Protein AF-A0A839GQK3-F1 (afdb_monomer_lite)

Sequence (223 aa):
MARLGFILLLVLHALIHLLGFVKEFHLTTKHLLTGKTSVPLSPAQAKASGIAWLVACLLFAIAALLYLLRKESWWLWSAGAILLSQCLIFLYWQDAKYGTLANGLLLVVTVVAYGQWQFSQMVQAEKGPFMTAPAEPADPLSPNQVAHLPAPVQRWLHRSNVVGKQPLQTAYLQQQGQLRTSPDGAWMPVQAEQFFTVDTPGFLWVAQVQAAPMVHLAGRDKY

Organism: NCBI:txid1549639

Radius of gyration: 28.51 Å; chains: 1; bounding box: 64×35×82 Å

Structure (mmCIF, N/CA/C/O backbone):
data_AF-A0A839GQK3-F1
#
_entry.id   AF-A0A839GQK3-F1
#
loop_
_atom_site.group_PDB
_atom_site.id
_atom_site.type_symbol
_atom_site.label_atom_id
_atom_site.label_alt_id
_atom_site.label_comp_id
_atom_site.label_asym_id
_atom_site.label_entity_id
_atom_site.label_seq_id
_atom_site.pdbx_PDB_ins_code
_atom_site.Cartn_x
_atom_site.Cartn_y
_atom_site.Cartn_z
_atom_site.occupancy
_atom_site.B_iso_or_equiv
_atom_site.auth_seq_id
_atom_site.auth_comp_id
_atom_site.auth_asym_id
_atom_site.auth_atom_id
_atom_site.pdbx_PDB_model_num
ATOM 1 N N . MET A 1 1 ? 3.927 -18.408 -1.711 1.00 63.00 1 MET A N 1
ATOM 2 C CA . MET A 1 1 ? 4.146 -18.423 -3.177 1.00 63.00 1 MET A CA 1
ATOM 3 C C . MET A 1 1 ? 3.859 -17.072 -3.832 1.00 63.00 1 MET A C 1
ATOM 5 O O . MET A 1 1 ? 4.788 -16.502 -4.383 1.00 63.00 1 MET A O 1
ATOM 9 N N . ALA A 1 2 ? 2.656 -16.494 -3.709 1.00 80.81 2 ALA A N 1
ATOM 10 C CA . ALA A 1 2 ? 2.311 -15.217 -4.362 1.00 80.81 2 ALA A CA 1
ATOM 11 C C . ALA A 1 2 ? 3.241 -14.034 -4.007 1.00 80.81 2 ALA A C 1
ATOM 13 O O . ALA A 1 2 ? 3.666 -13.300 -4.892 1.00 80.81 2 ALA A O 1
ATOM 14 N N . ARG A 1 3 ? 3.642 -13.899 -2.731 1.00 86.44 3 ARG A N 1
ATOM 15 C CA . ARG A 1 3 ? 4.598 -12.865 -2.283 1.00 86.44 3 ARG A CA 1
ATOM 16 C C . ARG A 1 3 ? 5.957 -12.957 -2.990 1.00 86.44 3 ARG A C 1
ATOM 18 O O . ARG A 1 3 ? 6.501 -11.941 -3.404 1.00 86.44 3 ARG A O 1
ATOM 25 N N . LEU A 1 4 ? 6.483 -14.175 -3.132 1.00 89.50 4 LEU A N 1
ATOM 26 C CA . LEU A 1 4 ? 7.748 -14.439 -3.827 1.00 89.50 4 LEU A CA 1
ATOM 27 C C . LEU A 1 4 ? 7.620 -14.134 -5.323 1.00 89.50 4 LEU A C 1
ATOM 29 O O . LEU A 1 4 ? 8.492 -13.475 -5.875 1.00 89.50 4 LEU A O 1
ATOM 33 N N . GLY A 1 5 ? 6.513 -14.547 -5.949 1.00 92.69 5 GLY A N 1
ATOM 34 C CA . GLY A 1 5 ? 6.237 -14.249 -7.356 1.00 92.69 5 GLY A CA 1
ATOM 35 C C . GLY A 1 5 ? 6.153 -12.748 -7.642 1.00 92.69 5 GLY A C 1
ATOM 36 O O . GLY A 1 5 ? 6.747 -12.279 -8.607 1.00 92.69 5 GLY A O 1
ATOM 37 N N . PHE A 1 6 ? 5.487 -11.980 -6.773 1.00 93.62 6 PHE A N 1
ATOM 38 C CA . PHE A 1 6 ? 5.409 -10.524 -6.910 1.00 93.62 6 PHE A CA 1
ATOM 39 C C . PHE A 1 6 ? 6.777 -9.847 -6.770 1.00 93.62 6 PHE A C 1
ATOM 41 O O . PHE A 1 6 ? 7.137 -9.030 -7.612 1.00 93.62 6 PHE A O 1
ATOM 48 N N . ILE A 1 7 ? 7.570 -10.218 -5.756 1.00 94.94 7 ILE A N 1
ATOM 49 C CA . ILE A 1 7 ? 8.930 -9.679 -5.583 1.00 94.94 7 ILE A CA 1
ATOM 50 C C . ILE A 1 7 ? 9.801 -10.014 -6.793 1.00 94.94 7 ILE A C 1
ATOM 52 O O . ILE A 1 7 ? 10.517 -9.146 -7.284 1.00 94.94 7 ILE A O 1
ATOM 56 N N . LEU A 1 8 ? 9.722 -11.252 -7.289 1.00 96.00 8 LEU A N 1
ATOM 57 C CA . LEU A 1 8 ? 10.471 -11.679 -8.465 1.00 96.00 8 LEU A CA 1
ATOM 58 C C . LEU A 1 8 ? 10.091 -10.845 -9.693 1.00 96.00 8 LEU A C 1
ATOM 60 O O . LEU A 1 8 ? 10.982 -10.353 -10.377 1.00 96.00 8 LEU A O 1
ATOM 64 N N . LEU A 1 9 ? 8.794 -10.633 -9.940 1.00 96.25 9 LEU A N 1
ATOM 65 C CA . LEU A 1 9 ? 8.318 -9.762 -11.017 1.00 96.25 9 LEU A CA 1
ATOM 66 C C . LEU A 1 9 ? 8.894 -8.347 -10.881 1.00 96.25 9 LEU A C 1
ATOM 68 O O . LEU A 1 9 ? 9.405 -7.803 -11.854 1.00 96.25 9 LEU A O 1
ATOM 72 N N . LEU A 1 10 ? 8.846 -7.772 -9.678 1.00 95.69 10 LEU A N 1
ATOM 73 C CA . LEU A 1 10 ? 9.301 -6.410 -9.404 1.00 95.69 10 LEU A CA 1
ATOM 74 C C . LEU A 1 10 ? 10.815 -6.263 -9.636 1.00 95.69 10 LEU A C 1
ATOM 76 O O . LEU A 1 10 ? 11.246 -5.343 -10.327 1.00 95.69 10 LEU A O 1
ATOM 80 N N . VAL A 1 11 ? 11.617 -7.205 -9.128 1.00 97.25 11 VAL A N 1
ATOM 81 C CA . VAL A 1 11 ? 13.081 -7.206 -9.280 1.00 97.25 11 VAL A CA 1
ATOM 82 C C . VAL A 1 11 ? 13.498 -7.480 -10.723 1.00 97.25 11 VAL A C 1
ATOM 84 O O . VAL A 1 11 ? 14.328 -6.751 -11.258 1.00 97.25 11 VAL A O 1
ATOM 87 N N . LEU A 1 12 ? 12.925 -8.491 -11.383 1.00 97.62 12 LEU A N 1
ATOM 88 C CA . LEU A 1 12 ? 13.247 -8.780 -12.784 1.00 97.62 12 LEU A CA 1
ATOM 89 C C . LEU A 1 12 ? 12.865 -7.610 -13.688 1.00 97.62 12 LEU A C 1
ATOM 91 O O . LEU A 1 12 ? 13.645 -7.233 -14.561 1.00 97.62 12 LEU A O 1
ATOM 95 N N . HIS A 1 13 ? 11.699 -7.003 -13.454 1.00 97.06 13 HIS A N 1
ATOM 96 C CA . HIS A 1 13 ? 11.289 -5.827 -14.204 1.00 97.06 13 HIS A CA 1
ATOM 97 C C . HIS A 1 13 ? 12.254 -4.659 -13.968 1.00 97.06 13 HIS A C 1
ATOM 99 O O . HIS A 1 13 ? 12.714 -4.078 -14.946 1.00 97.06 13 HIS A O 1
ATOM 105 N N . ALA A 1 14 ? 12.651 -4.385 -12.715 1.00 97.75 14 ALA A N 1
ATOM 106 C CA . ALA A 1 14 ? 13.666 -3.379 -12.383 1.00 97.75 14 ALA A CA 1
ATOM 107 C C . ALA A 1 14 ? 14.978 -3.599 -13.153 1.00 97.75 14 ALA A C 1
ATOM 109 O O . ALA A 1 14 ? 15.489 -2.676 -13.778 1.00 97.75 14 ALA A O 1
ATOM 110 N N . LEU A 1 15 ? 15.495 -4.832 -13.160 1.00 97.69 15 LEU A N 1
ATOM 111 C CA . LEU A 1 15 ? 16.758 -5.167 -13.822 1.00 97.69 15 LEU A CA 1
ATOM 112 C C . LEU A 1 15 ? 16.705 -4.969 -15.342 1.00 97.69 15 LEU A C 1
ATOM 114 O O . LEU A 1 15 ? 17.700 -4.553 -15.930 1.00 97.69 15 LEU A O 1
ATOM 118 N N . ILE A 1 16 ? 15.560 -5.213 -15.987 1.00 96.31 16 ILE A N 1
ATOM 119 C CA . ILE A 1 16 ? 15.403 -4.993 -17.434 1.00 96.31 16 ILE A CA 1
ATOM 120 C C . ILE A 1 16 ? 15.553 -3.507 -17.795 1.00 96.31 16 ILE A C 1
ATOM 122 O O . ILE A 1 16 ? 16.106 -3.198 -18.851 1.00 96.31 16 ILE A O 1
ATOM 126 N N . HIS A 1 17 ? 15.157 -2.579 -16.913 1.00 97.31 17 HIS A N 1
ATOM 127 C CA . HIS A 1 17 ? 15.354 -1.137 -17.138 1.00 97.31 17 HIS A CA 1
ATOM 128 C C . HIS A 1 17 ? 16.840 -0.757 -17.275 1.00 97.31 17 HIS A C 1
ATOM 130 O O . HIS A 1 17 ? 17.163 0.191 -17.990 1.00 97.31 17 HIS A O 1
ATOM 136 N N . LEU A 1 18 ? 17.775 -1.524 -16.692 1.00 96.94 18 LEU A N 1
ATOM 137 C CA . LEU A 1 18 ? 19.217 -1.280 -16.859 1.00 96.94 18 LEU A CA 1
ATOM 138 C C . LEU A 1 18 ? 19.680 -1.407 -18.317 1.00 96.94 18 LEU A C 1
ATOM 140 O O . LEU A 1 18 ? 20.643 -0.745 -18.703 1.00 96.94 18 LEU A O 1
ATOM 144 N N . LEU A 1 19 ? 18.994 -2.208 -19.142 1.00 95.62 19 LEU A N 1
ATOM 145 C CA . LEU A 1 19 ? 19.330 -2.358 -20.561 1.00 95.62 19 LEU A CA 1
ATOM 146 C C . LEU A 1 19 ? 19.170 -1.034 -21.322 1.00 95.62 19 LEU A C 1
ATOM 148 O O . LEU A 1 19 ? 20.012 -0.706 -22.158 1.00 95.62 19 LEU A O 1
ATOM 152 N N . GLY A 1 20 ? 18.140 -0.245 -20.992 1.00 94.44 20 GLY A N 1
ATOM 153 C CA . GLY A 1 20 ? 17.924 1.082 -21.571 1.00 94.44 20 GLY A CA 1
ATOM 154 C C . GLY A 1 20 ? 19.038 2.064 -21.198 1.00 94.44 20 GLY A C 1
ATOM 155 O O . GLY A 1 20 ? 19.576 2.750 -22.065 1.00 94.44 20 GLY A O 1
ATOM 156 N N . PHE A 1 21 ? 19.469 2.069 -19.931 1.00 96.69 21 PHE A N 1
ATOM 157 C CA . PHE A 1 21 ? 20.601 2.889 -19.479 1.00 96.69 21 PHE A CA 1
ATOM 158 C C . PHE A 1 21 ? 21.912 2.501 -20.179 1.00 96.69 21 PHE A C 1
ATOM 160 O O . PHE A 1 21 ? 22.591 3.358 -20.745 1.00 96.69 21 PHE A O 1
ATOM 167 N N . VAL A 1 22 ? 22.241 1.204 -20.194 1.00 95.81 22 VAL A N 1
ATOM 168 C CA . VAL A 1 22 ? 23.443 0.666 -20.852 1.00 95.81 22 VAL A CA 1
ATOM 169 C C . VAL A 1 22 ? 23.484 1.042 -22.332 1.00 95.81 22 VAL A C 1
ATOM 171 O O . VAL A 1 22 ? 24.554 1.388 -22.840 1.00 95.81 22 VAL A O 1
ATOM 174 N N . LYS A 1 23 ? 22.330 1.019 -23.013 1.00 92.75 23 LYS A N 1
ATOM 175 C CA . LYS A 1 23 ? 22.224 1.409 -24.420 1.00 92.75 23 LYS A CA 1
ATOM 176 C C . LYS A 1 23 ? 22.503 2.896 -24.630 1.00 92.75 23 LYS A C 1
ATOM 178 O O . LYS A 1 23 ? 23.343 3.218 -25.464 1.00 92.75 23 LYS A O 1
ATOM 183 N N . GLU A 1 24 ? 21.828 3.801 -23.914 1.00 94.25 24 GLU A N 1
ATOM 184 C CA . GLU A 1 24 ? 21.954 5.251 -24.184 1.00 94.25 24 GLU A CA 1
ATOM 185 C C . GLU A 1 24 ? 23.314 5.827 -23.771 1.00 94.25 24 GLU A C 1
ATOM 187 O O . GLU A 1 24 ? 23.728 6.878 -24.259 1.00 94.25 24 GLU A O 1
ATOM 192 N N . PHE A 1 25 ? 24.027 5.131 -22.884 1.00 94.75 25 PHE A N 1
ATOM 193 C CA . PHE A 1 25 ? 25.393 5.472 -22.488 1.00 94.75 25 PHE A CA 1
ATOM 194 C C . PHE A 1 25 ? 26.464 4.698 -23.265 1.00 94.75 25 PHE A C 1
ATOM 196 O O . PHE A 1 25 ? 27.649 4.897 -23.008 1.00 94.75 25 PHE A O 1
ATOM 203 N N . HIS A 1 26 ? 26.072 3.845 -24.220 1.00 92.06 26 HIS A N 1
ATOM 204 C CA . HIS A 1 26 ? 26.982 3.040 -25.040 1.00 92.06 26 HIS A CA 1
ATOM 205 C C . HIS A 1 26 ? 27.989 2.218 -24.213 1.00 92.06 26 HIS A C 1
ATOM 207 O O . HIS A 1 26 ? 29.153 2.078 -24.582 1.00 92.06 26 HIS A O 1
ATOM 213 N N . LEU A 1 27 ? 27.544 1.649 -23.086 1.00 91.94 27 LEU A N 1
ATOM 214 C CA . LEU A 1 27 ? 28.411 0.913 -22.151 1.00 91.94 27 LEU A CA 1
ATOM 215 C C . LEU A 1 27 ? 28.764 -0.507 -22.630 1.00 91.94 27 LEU A C 1
ATOM 217 O O . LEU A 1 27 ? 29.451 -1.255 -21.937 1.00 91.94 27 LEU A O 1
ATOM 221 N N . THR A 1 28 ? 28.283 -0.908 -23.806 1.00 89.38 28 THR A N 1
ATOM 222 C CA . THR A 1 28 ? 28.591 -2.194 -24.431 1.00 89.38 28 THR A CA 1
ATOM 223 C C . THR A 1 28 ? 28.684 -2.050 -25.946 1.00 89.38 28 THR A C 1
ATOM 225 O O . THR A 1 28 ? 27.996 -1.230 -26.549 1.00 89.38 28 THR A O 1
ATOM 228 N N . THR A 1 29 ? 29.521 -2.880 -26.567 1.00 78.19 29 THR A N 1
ATOM 229 C CA . THR A 1 29 ? 29.651 -2.994 -28.027 1.00 78.19 29 THR A CA 1
ATOM 230 C C . THR A 1 29 ? 28.619 -3.942 -28.640 1.00 78.19 29 THR A C 1
ATOM 232 O O . THR A 1 29 ? 28.478 -3.995 -29.859 1.00 78.19 29 THR A O 1
ATOM 235 N N . LYS A 1 30 ? 27.884 -4.701 -27.815 1.00 83.06 30 LYS A N 1
ATOM 236 C CA . LYS A 1 30 ? 26.831 -5.608 -28.282 1.00 83.06 30 LYS A CA 1
ATOM 237 C C . LYS A 1 30 ? 25.545 -4.832 -28.565 1.00 83.06 30 LYS A C 1
ATOM 239 O O . LYS A 1 30 ? 25.055 -4.096 -27.712 1.00 83.06 30 LYS A O 1
ATOM 244 N N . HIS A 1 31 ? 24.941 -5.072 -29.725 1.00 79.62 31 HIS A N 1
ATOM 245 C CA . HIS A 1 31 ? 23.617 -4.546 -30.063 1.00 79.62 31 HIS A CA 1
ATOM 246 C C . HIS A 1 31 ? 22.519 -5.320 -29.314 1.00 79.62 31 HIS A C 1
ATOM 248 O O . HIS A 1 31 ? 21.916 -6.240 -29.857 1.00 79.62 31 HIS A O 1
ATOM 254 N N . LEU A 1 32 ? 22.299 -4.980 -28.039 1.00 81.62 32 LEU A N 1
ATOM 255 C CA . LEU A 1 32 ? 21.269 -5.605 -27.194 1.00 81.62 32 LEU A CA 1
ATOM 256 C C . LEU A 1 32 ? 19.848 -5.130 -27.531 1.00 81.62 32 LEU A C 1
ATOM 258 O O . LEU A 1 32 ? 18.905 -5.903 -27.410 1.00 81.62 32 LEU A O 1
ATOM 262 N N . LEU A 1 33 ? 19.704 -3.866 -27.934 1.00 89.00 33 LEU A N 1
ATOM 263 C CA . LEU A 1 33 ? 18.437 -3.211 -28.265 1.00 89.00 33 LEU A CA 1
ATOM 264 C C . LEU A 1 33 ? 18.568 -2.518 -29.623 1.00 89.00 33 LEU A C 1
ATOM 266 O O . LEU A 1 33 ? 19.665 -2.084 -29.990 1.00 89.00 33 LEU A O 1
ATOM 270 N N . THR A 1 34 ? 17.462 -2.384 -30.359 1.00 88.06 34 THR A N 1
ATOM 271 C CA . THR A 1 34 ? 17.481 -1.684 -31.653 1.00 88.06 34 THR A CA 1
ATOM 272 C C . THR A 1 34 ? 17.719 -0.185 -31.481 1.00 88.06 34 THR A C 1
ATOM 274 O O . THR A 1 34 ? 18.267 0.457 -32.374 1.00 88.06 34 THR A O 1
ATOM 277 N N . GLY A 1 35 ? 17.318 0.379 -30.337 1.00 84.50 35 GLY A N 1
ATOM 278 C CA . GLY A 1 35 ? 17.459 1.794 -30.022 1.00 84.50 35 GLY A CA 1
ATOM 279 C C . GLY A 1 35 ? 16.496 2.696 -30.784 1.00 84.50 35 GLY A C 1
ATOM 280 O O . GLY A 1 35 ? 16.645 3.915 -30.713 1.00 84.50 35 GLY A O 1
ATOM 281 N N . LYS A 1 36 ? 15.542 2.117 -31.527 1.00 91.50 36 LYS A N 1
ATOM 282 C CA . LYS A 1 36 ? 14.553 2.865 -32.301 1.00 91.50 36 LYS A CA 1
ATOM 283 C C . LYS A 1 36 ? 13.518 3.469 -31.365 1.00 91.50 36 LYS A C 1
ATOM 285 O O . LYS A 1 36 ? 12.789 2.750 -30.681 1.00 91.50 36 LYS A O 1
ATOM 290 N N . THR A 1 37 ? 13.428 4.789 -31.396 1.00 95.50 37 THR A N 1
ATOM 291 C CA . THR A 1 37 ? 12.440 5.546 -30.640 1.00 95.50 37 THR A CA 1
ATOM 292 C C . THR A 1 37 ? 11.250 5.935 -31.508 1.00 95.50 37 THR A C 1
ATOM 294 O O . THR A 1 37 ? 11.368 6.106 -32.721 1.00 95.50 37 THR A O 1
ATOM 297 N N . SER A 1 38 ? 10.089 6.093 -30.878 1.00 95.50 38 SER A N 1
ATOM 298 C CA . SER A 1 38 ? 8.846 6.535 -31.522 1.00 95.50 38 SER A CA 1
ATOM 299 C C . SER A 1 38 ? 8.934 7.977 -32.035 1.00 95.50 38 SER A C 1
ATOM 301 O O . SER A 1 38 ? 8.252 8.336 -32.990 1.00 95.50 38 SER A O 1
ATOM 303 N N . VAL A 1 39 ? 9.793 8.796 -31.419 1.00 94.44 39 VAL A N 1
ATOM 304 C CA . VAL A 1 39 ? 10.157 10.143 -31.879 1.00 94.44 39 VAL A CA 1
ATOM 305 C C . VAL A 1 39 ? 11.680 10.277 -31.930 1.00 94.44 39 VAL A C 1
ATOM 307 O O . VAL A 1 39 ? 12.356 9.715 -31.062 1.00 94.44 39 VAL A O 1
ATOM 310 N N . PRO A 1 40 ? 12.253 10.991 -32.914 1.00 94.81 40 PRO A N 1
ATOM 311 C CA . PRO A 1 40 ? 13.696 11.187 -32.991 1.00 94.81 40 PRO A CA 1
ATOM 312 C C . PRO A 1 40 ? 14.196 11.984 -31.781 1.00 94.81 40 PRO A C 1
ATOM 314 O O . PRO A 1 40 ? 13.616 13.008 -31.423 1.00 94.81 40 PRO A O 1
ATOM 317 N N . LEU A 1 41 ? 15.277 11.512 -31.159 1.00 95.50 41 LEU A N 1
ATOM 318 C CA . LEU A 1 41 ? 15.899 12.156 -30.002 1.00 95.50 41 LEU A CA 1
ATOM 319 C C . LEU A 1 41 ? 17.232 12.793 -30.390 1.00 95.50 41 LEU A C 1
ATOM 321 O O . LEU A 1 41 ? 18.037 12.195 -31.103 1.00 95.50 41 LEU A O 1
ATOM 325 N N . SE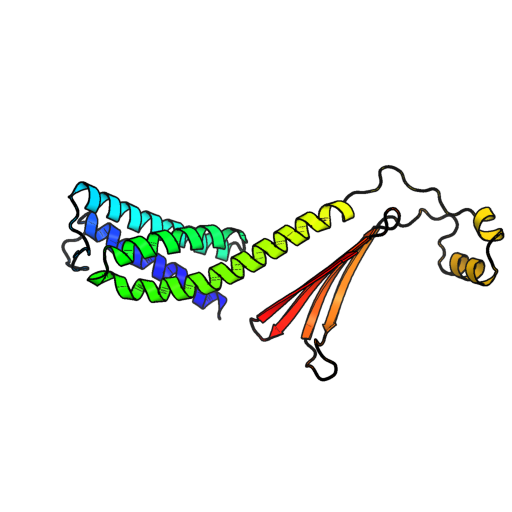R A 1 42 ? 17.501 13.986 -29.863 1.00 96.62 42 SER A N 1
ATOM 326 C CA . SER A 1 42 ? 18.845 14.560 -29.874 1.00 96.62 42 SER A CA 1
ATOM 327 C C . SER A 1 42 ? 19.790 13.754 -28.967 1.00 96.62 42 SER A C 1
ATOM 329 O O . SER A 1 42 ? 19.329 13.065 -28.051 1.00 96.62 42 SER A O 1
ATOM 331 N N . PRO A 1 43 ? 21.122 13.871 -29.127 1.00 94.69 43 PRO A N 1
ATOM 332 C CA . PRO A 1 43 ? 22.075 13.170 -28.262 1.00 94.69 43 PRO A CA 1
ATOM 333 C C . PRO A 1 43 ? 21.891 13.469 -26.764 1.00 94.69 43 PRO A C 1
ATOM 335 O O . PRO A 1 43 ? 22.066 12.590 -25.921 1.00 94.69 43 PRO A O 1
ATOM 338 N N . ALA A 1 44 ? 21.505 14.701 -26.418 1.00 96.81 44 ALA A N 1
ATOM 339 C CA . ALA A 1 44 ? 21.217 15.079 -25.037 1.00 96.81 44 ALA A CA 1
ATOM 340 C C . ALA A 1 44 ? 19.937 14.404 -24.514 1.00 96.81 44 ALA A C 1
ATOM 342 O O . ALA A 1 44 ? 19.924 13.895 -23.394 1.00 96.81 44 ALA A O 1
ATOM 343 N N . GLN A 1 45 ? 18.882 14.347 -25.334 1.00 97.00 45 GLN A N 1
ATOM 344 C CA . GLN A 1 45 ? 17.625 13.675 -24.986 1.00 97.00 45 GLN A CA 1
ATOM 345 C C . GLN A 1 45 ? 17.804 12.159 -24.848 1.00 97.00 45 GLN A C 1
ATOM 347 O O . GLN A 1 45 ? 1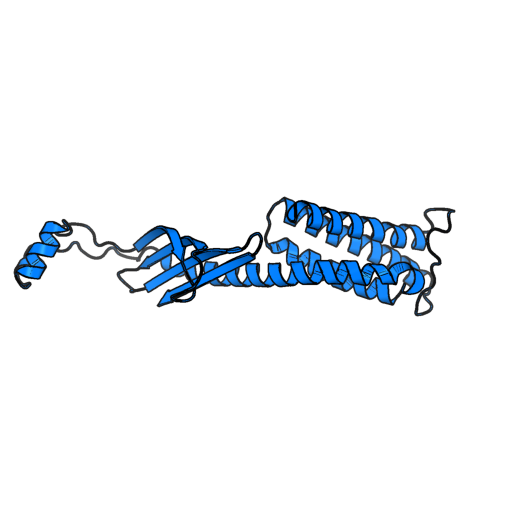7.248 11.563 -23.928 1.00 97.00 45 GLN A O 1
ATOM 352 N N . ALA A 1 46 ? 18.621 11.546 -25.707 1.00 95.94 46 ALA A N 1
ATOM 353 C CA . ALA A 1 46 ? 18.995 10.140 -25.609 1.00 95.94 46 ALA A CA 1
ATOM 354 C C . ALA A 1 46 ? 19.641 9.837 -24.244 1.00 95.94 46 ALA A C 1
ATOM 356 O O . ALA A 1 46 ? 19.115 9.028 -23.478 1.00 95.94 46 ALA A O 1
ATOM 357 N N . LYS A 1 47 ? 20.684 10.585 -23.851 1.00 96.38 47 LYS A N 1
ATOM 358 C CA . LYS A 1 47 ? 21.314 10.443 -22.522 1.00 96.38 47 LYS A CA 1
ATOM 359 C C . LYS A 1 47 ? 20.339 10.683 -21.368 1.00 96.38 47 LYS A C 1
ATOM 361 O O . LYS A 1 47 ? 20.345 9.921 -20.402 1.00 96.38 47 LYS A O 1
ATOM 366 N N . ALA A 1 48 ? 19.484 11.701 -21.470 1.00 97.75 48 ALA A N 1
ATOM 367 C CA . ALA A 1 48 ? 18.460 11.974 -20.464 1.00 97.75 48 ALA A CA 1
ATOM 368 C C . ALA A 1 48 ? 17.483 10.796 -20.310 1.00 97.75 48 ALA A C 1
ATOM 370 O O . ALA A 1 48 ? 17.161 10.406 -19.190 1.00 97.75 48 ALA A O 1
ATOM 371 N N . SER A 1 49 ? 17.070 10.171 -21.416 1.00 97.50 49 SER A N 1
ATOM 372 C CA . SER A 1 49 ? 16.231 8.972 -21.371 1.00 97.50 49 SER A CA 1
ATOM 373 C C . SER A 1 49 ? 16.961 7.767 -20.763 1.00 97.50 49 SER A C 1
ATOM 375 O O . SER A 1 49 ? 16.356 7.013 -20.009 1.00 97.50 49 SER A O 1
ATOM 377 N N . GLY A 1 50 ? 18.275 7.637 -20.980 1.00 97.56 50 GLY A N 1
ATOM 378 C CA . GLY A 1 50 ? 19.117 6.658 -20.287 1.00 97.56 50 GLY A CA 1
ATOM 379 C C . GLY A 1 50 ? 19.086 6.838 -18.770 1.00 97.56 50 GLY A C 1
ATOM 380 O O . GLY A 1 50 ? 18.875 5.879 -18.031 1.00 97.56 50 GLY A O 1
ATOM 381 N N . ILE A 1 51 ? 19.234 8.078 -18.296 1.00 98.44 51 ILE A N 1
ATOM 382 C CA . ILE A 1 51 ? 19.107 8.403 -16.867 1.00 98.44 51 ILE A CA 1
ATOM 383 C C . ILE A 1 51 ? 17.699 8.062 -16.366 1.00 98.44 51 ILE A C 1
ATOM 385 O O . ILE A 1 51 ? 17.563 7.475 -15.298 1.00 98.44 51 ILE A O 1
ATOM 389 N N . ALA A 1 52 ? 16.654 8.368 -17.138 1.00 98.56 52 ALA A N 1
ATOM 390 C CA . ALA A 1 52 ? 15.281 8.029 -16.775 1.00 98.56 52 ALA A CA 1
ATOM 391 C C . ALA A 1 52 ? 15.062 6.508 -16.640 1.00 98.56 52 ALA A C 1
ATOM 393 O O . ALA A 1 52 ? 14.410 6.081 -15.687 1.00 98.56 52 ALA A O 1
ATOM 394 N N . TRP A 1 53 ? 15.657 5.684 -17.512 1.00 98.50 53 TRP A N 1
ATOM 395 C CA . TRP A 1 53 ? 15.674 4.222 -17.365 1.00 98.50 53 TRP A CA 1
ATOM 396 C C . TRP A 1 53 ? 16.334 3.785 -16.047 1.00 98.50 53 TRP A C 1
ATOM 398 O O . TRP A 1 53 ? 15.785 2.959 -15.316 1.00 98.50 53 TRP A O 1
ATOM 408 N N . LEU A 1 54 ? 17.479 4.378 -15.692 1.00 98.62 54 LEU A N 1
ATOM 409 C CA . LEU A 1 54 ? 18.146 4.100 -14.416 1.00 98.62 54 LEU A CA 1
ATOM 410 C C . LEU A 1 54 ? 17.284 4.521 -13.214 1.00 98.62 54 LEU A C 1
ATOM 412 O O . LEU A 1 54 ? 17.178 3.776 -12.242 1.00 98.62 54 LEU A O 1
ATOM 416 N N . VAL A 1 55 ? 16.623 5.678 -13.285 1.00 98.75 55 VAL A N 1
ATOM 417 C CA . VAL A 1 55 ? 15.694 6.135 -12.241 1.00 98.75 55 VAL A CA 1
ATOM 418 C C . VAL A 1 55 ? 14.523 5.162 -12.096 1.00 98.75 55 VAL A C 1
ATOM 420 O O . VAL A 1 55 ? 14.204 4.785 -10.972 1.00 98.75 55 VAL A O 1
ATOM 423 N N . ALA A 1 56 ? 13.924 4.684 -13.192 1.00 98.75 56 ALA A N 1
ATOM 424 C CA . ALA A 1 56 ? 12.863 3.676 -13.136 1.00 98.75 56 ALA A CA 1
ATOM 425 C C . ALA A 1 56 ? 13.337 2.380 -12.450 1.00 98.75 56 ALA A C 1
ATOM 427 O O . ALA A 1 56 ? 12.646 1.866 -11.567 1.00 98.75 56 ALA A O 1
ATOM 428 N N . CYS A 1 57 ? 14.546 1.900 -12.777 1.00 98.75 57 CYS A N 1
ATOM 429 C CA . CYS A 1 57 ? 15.175 0.767 -12.091 1.00 98.75 57 CYS A CA 1
ATOM 430 C C . CYS A 1 57 ? 15.285 1.005 -10.576 1.00 98.75 57 CYS A C 1
ATOM 432 O O . CYS A 1 57 ? 14.909 0.140 -9.784 1.00 98.75 57 CYS A O 1
ATOM 434 N N . LEU A 1 58 ? 15.783 2.174 -10.161 1.00 98.62 58 LEU A N 1
ATOM 435 C CA . LEU A 1 58 ? 15.951 2.516 -8.746 1.00 98.62 58 LEU A CA 1
ATOM 436 C C . LEU A 1 58 ? 14.609 2.633 -8.014 1.00 98.62 58 LEU A C 1
ATOM 438 O O . LEU A 1 58 ? 14.489 2.132 -6.899 1.00 98.62 58 LEU A O 1
ATOM 442 N N . LEU A 1 59 ? 13.587 3.233 -8.631 1.00 98.69 59 LEU A N 1
ATOM 443 C CA . LEU A 1 59 ? 12.250 3.336 -8.039 1.00 98.69 59 LEU A CA 1
ATOM 444 C C . LEU A 1 59 ? 11.630 1.949 -7.811 1.00 98.69 59 LEU A C 1
ATOM 446 O O . LEU A 1 59 ? 11.116 1.684 -6.723 1.00 98.69 59 LEU A O 1
ATOM 450 N N . PHE A 1 60 ? 11.736 1.037 -8.785 1.00 98.69 60 PHE A N 1
ATOM 451 C CA . PHE A 1 60 ? 11.310 -0.350 -8.589 1.00 98.69 60 PHE A CA 1
ATOM 452 C C . PHE A 1 60 ? 12.147 -1.059 -7.513 1.00 98.69 60 PHE A C 1
ATOM 454 O O . PHE A 1 60 ? 11.587 -1.743 -6.661 1.00 98.69 60 PHE A O 1
ATOM 461 N N . ALA A 1 61 ? 13.467 -0.863 -7.468 1.00 98.31 61 ALA A N 1
ATOM 462 C CA . ALA A 1 61 ? 14.308 -1.449 -6.421 1.00 98.31 61 ALA A CA 1
ATOM 463 C C . ALA A 1 61 ? 13.926 -0.952 -5.011 1.00 98.31 61 ALA A C 1
ATOM 465 O O . ALA A 1 61 ? 13.835 -1.752 -4.077 1.00 98.31 61 ALA A O 1
ATOM 466 N N . ILE A 1 62 ? 13.630 0.344 -4.857 1.00 98.44 62 ILE A N 1
ATOM 467 C CA . ILE A 1 62 ? 13.126 0.925 -3.604 1.00 98.44 62 ILE A CA 1
ATOM 468 C C . ILE A 1 62 ? 11.765 0.319 -3.250 1.00 98.44 62 ILE A C 1
ATOM 470 O O . ILE A 1 62 ? 11.561 -0.092 -2.107 1.00 98.44 62 ILE A O 1
ATOM 474 N N . ALA A 1 63 ? 10.850 0.199 -4.216 1.00 98.44 63 ALA A N 1
ATOM 475 C CA . ALA A 1 63 ? 9.556 -0.443 -3.997 1.00 98.44 63 ALA A CA 1
ATOM 476 C C . ALA A 1 63 ? 9.714 -1.908 -3.538 1.00 98.44 63 ALA A C 1
ATOM 478 O O . ALA A 1 63 ? 9.067 -2.313 -2.570 1.00 98.44 63 ALA A O 1
ATOM 479 N N . ALA A 1 64 ? 10.619 -2.682 -4.153 1.00 97.75 64 ALA A N 1
ATOM 480 C CA . ALA A 1 64 ? 10.937 -4.050 -3.732 1.00 97.75 64 ALA A CA 1
ATOM 481 C C . ALA A 1 64 ? 11.463 -4.094 -2.290 1.00 97.75 64 ALA A C 1
ATOM 483 O O . ALA A 1 64 ? 11.000 -4.904 -1.485 1.00 97.75 64 ALA A O 1
ATOM 484 N N . LEU A 1 65 ? 12.409 -3.212 -1.951 1.00 97.38 65 LEU A N 1
ATOM 485 C CA . LEU A 1 65 ? 12.997 -3.138 -0.616 1.00 97.38 65 LEU A CA 1
ATOM 486 C C . LEU A 1 65 ? 11.939 -2.799 0.441 1.00 97.38 65 LEU A C 1
ATOM 488 O O . LEU A 1 65 ? 11.825 -3.500 1.445 1.00 97.38 65 LEU A O 1
ATOM 492 N N . LEU A 1 66 ? 11.125 -1.769 0.211 1.00 97.56 66 LEU A N 1
ATOM 493 C CA . LEU A 1 66 ? 10.060 -1.377 1.136 1.00 97.56 66 LEU A CA 1
ATOM 494 C C . LEU A 1 66 ? 9.012 -2.485 1.304 1.00 97.56 66 LEU A C 1
ATOM 496 O O . LEU A 1 66 ? 8.565 -2.743 2.423 1.00 97.56 66 LEU A O 1
ATOM 500 N N . TYR A 1 67 ? 8.681 -3.200 0.227 1.00 96.62 67 TYR A N 1
ATOM 501 C CA . TYR A 1 67 ? 7.789 -4.356 0.277 1.00 96.62 67 TYR A CA 1
ATOM 502 C C . TYR A 1 67 ? 8.374 -5.526 1.096 1.00 96.62 67 TYR A C 1
ATOM 504 O O . TYR A 1 67 ? 7.663 -6.186 1.867 1.00 96.62 67 TYR A O 1
ATOM 512 N N . LEU A 1 68 ? 9.682 -5.783 0.984 1.00 95.81 68 LEU A N 1
ATOM 513 C CA . LEU A 1 68 ? 10.390 -6.767 1.814 1.00 95.81 68 LEU A CA 1
ATOM 514 C C . LEU A 1 68 ? 10.374 -6.364 3.294 1.00 95.81 68 LEU A C 1
ATOM 516 O O . LEU A 1 68 ? 10.036 -7.188 4.148 1.00 95.81 68 LEU A O 1
ATOM 520 N N . LEU A 1 69 ? 10.623 -5.081 3.571 1.00 96.38 69 LEU A N 1
ATOM 521 C CA . LEU A 1 69 ? 10.578 -4.470 4.903 1.00 96.38 69 LEU A CA 1
ATOM 522 C C . LEU A 1 69 ? 9.153 -4.286 5.461 1.00 96.38 69 LEU A C 1
ATOM 524 O O . LEU A 1 69 ? 8.996 -3.755 6.559 1.00 96.38 69 LEU A O 1
ATOM 528 N N . ARG A 1 70 ? 8.116 -4.725 4.730 1.00 93.12 70 ARG A N 1
ATOM 529 C CA . ARG A 1 70 ? 6.692 -4.607 5.101 1.00 93.12 70 ARG A CA 1
ATOM 530 C C . ARG A 1 70 ? 6.244 -3.162 5.370 1.00 93.12 70 ARG A C 1
ATOM 532 O O . ARG A 1 70 ? 5.353 -2.931 6.181 1.00 93.12 70 ARG A O 1
ATOM 539 N N . LYS A 1 71 ? 6.858 -2.181 4.706 1.00 95.19 71 LYS A N 1
ATOM 540 C CA . LYS A 1 71 ? 6.461 -0.771 4.802 1.00 95.19 71 LYS A CA 1
ATOM 541 C C . LYS A 1 71 ? 5.332 -0.497 3.822 1.00 95.19 71 LYS A C 1
ATOM 543 O O . LYS A 1 71 ? 5.541 -0.633 2.624 1.00 95.19 71 LYS A O 1
ATOM 548 N N . GLU A 1 72 ? 4.168 -0.074 4.313 1.00 92.94 72 GLU A N 1
ATOM 549 C CA . GLU A 1 72 ? 2.979 0.158 3.475 1.00 92.94 72 GLU A CA 1
ATOM 550 C C . GLU A 1 72 ? 3.204 1.204 2.374 1.00 92.94 72 GLU A C 1
ATOM 552 O O . GLU A 1 72 ? 2.594 1.109 1.320 1.00 92.94 72 GLU A O 1
ATOM 557 N N . SER A 1 73 ? 4.144 2.137 2.552 1.00 94.75 73 SER A N 1
ATOM 558 C CA . SER A 1 73 ? 4.473 3.184 1.574 1.00 94.75 73 SER A CA 1
ATOM 559 C C . SER A 1 73 ? 5.105 2.688 0.264 1.00 94.75 73 SER A C 1
ATOM 561 O O . SER A 1 73 ? 5.321 3.491 -0.643 1.00 94.75 73 SER A O 1
ATOM 563 N N . TRP A 1 74 ? 5.399 1.389 0.121 1.00 97.62 74 TRP A N 1
ATOM 564 C CA . TRP A 1 74 ? 5.987 0.822 -1.100 1.00 97.62 74 TRP A CA 1
ATOM 565 C C . TRP A 1 74 ? 5.143 1.096 -2.360 1.00 97.62 74 TRP A C 1
ATOM 567 O O . TRP A 1 74 ? 5.707 1.258 -3.445 1.00 97.62 74 TRP A O 1
ATOM 577 N N . TRP A 1 75 ? 3.810 1.179 -2.223 1.00 98.00 75 TRP A N 1
ATOM 578 C CA . TRP A 1 75 ? 2.893 1.398 -3.349 1.00 98.00 75 TRP A CA 1
ATOM 579 C C . TRP A 1 75 ? 3.170 2.730 -4.055 1.00 98.00 75 TRP A C 1
ATOM 581 O O . TRP A 1 75 ? 3.059 2.803 -5.275 1.00 98.00 75 TRP A O 1
ATOM 591 N N . LEU A 1 76 ? 3.592 3.762 -3.313 1.00 98.06 76 LEU A N 1
ATOM 592 C CA . LEU A 1 76 ? 3.883 5.090 -3.855 1.00 98.06 76 LEU A CA 1
ATOM 593 C C . LEU A 1 76 ? 5.076 5.043 -4.818 1.00 98.06 76 LEU A C 1
ATOM 595 O O . LEU A 1 76 ? 5.021 5.579 -5.924 1.00 98.06 76 LEU A O 1
ATOM 599 N N . TRP A 1 77 ? 6.137 4.346 -4.411 1.00 98.44 77 TRP A N 1
ATOM 600 C CA . TRP A 1 77 ? 7.342 4.154 -5.219 1.00 98.44 77 TRP A CA 1
ATOM 601 C C . TRP A 1 77 ? 7.064 3.281 -6.442 1.00 98.44 77 TRP A C 1
ATOM 603 O O . TRP A 1 77 ? 7.525 3.595 -7.536 1.00 98.44 77 TRP A O 1
ATOM 613 N N . SER A 1 78 ? 6.249 2.235 -6.274 1.00 98.50 78 SER A N 1
ATOM 614 C CA . SER A 1 78 ? 5.774 1.399 -7.380 1.00 98.50 78 SER A CA 1
ATOM 615 C C . SER A 1 78 ? 4.960 2.211 -8.393 1.00 98.50 78 SER A C 1
ATOM 617 O O . SER A 1 78 ? 5.226 2.139 -9.588 1.00 98.50 78 SER A O 1
ATOM 619 N N . ALA A 1 79 ? 4.025 3.051 -7.936 1.00 98.62 79 ALA A N 1
ATOM 620 C CA . ALA A 1 79 ? 3.214 3.903 -8.805 1.00 98.62 79 ALA A CA 1
ATOM 621 C C . ALA A 1 79 ? 4.082 4.874 -9.623 1.00 98.62 79 ALA A C 1
ATOM 623 O O . ALA A 1 79 ? 3.933 4.953 -10.842 1.00 98.62 79 ALA A O 1
ATOM 624 N N . GLY A 1 80 ? 5.034 5.558 -8.975 1.00 98.56 80 GLY A N 1
ATOM 625 C CA . GLY A 1 80 ? 5.986 6.433 -9.664 1.00 98.56 80 GLY A CA 1
ATOM 626 C C . GLY A 1 80 ? 6.845 5.685 -10.690 1.00 98.56 80 GLY A C 1
ATOM 627 O O . GLY A 1 80 ? 7.019 6.159 -11.814 1.00 98.56 80 GLY A O 1
ATOM 628 N N . ALA A 1 81 ? 7.326 4.489 -10.336 1.00 98.69 81 ALA A N 1
ATOM 629 C CA . ALA A 1 81 ? 8.100 3.636 -11.233 1.00 98.69 81 ALA A CA 1
ATOM 630 C C . ALA A 1 81 ? 7.289 3.195 -12.460 1.00 98.69 81 ALA A C 1
ATOM 632 O O . ALA A 1 81 ? 7.788 3.289 -13.578 1.00 98.69 81 ALA A O 1
ATOM 633 N N . ILE A 1 82 ? 6.034 2.768 -12.272 1.00 98.81 82 ILE A N 1
ATOM 634 C CA . ILE A 1 82 ? 5.124 2.345 -13.349 1.00 98.81 82 ILE A CA 1
ATOM 635 C C . ILE A 1 82 ? 4.852 3.500 -14.313 1.00 98.81 82 ILE A C 1
ATOM 637 O O . ILE A 1 82 ? 4.929 3.305 -15.524 1.00 98.81 82 ILE A O 1
ATOM 641 N N . LEU A 1 83 ? 4.564 4.701 -13.800 1.00 98.69 83 LEU A N 1
ATOM 642 C CA . LEU A 1 83 ? 4.300 5.873 -14.639 1.00 98.69 83 LEU A CA 1
ATOM 643 C C . LEU A 1 83 ? 5.519 6.228 -15.499 1.00 98.69 83 LEU A C 1
ATOM 645 O O . LEU A 1 83 ? 5.398 6.353 -16.718 1.00 98.69 83 LEU A O 1
ATOM 649 N N . LEU A 1 84 ? 6.702 6.325 -14.884 1.00 98.75 84 LEU A N 1
ATOM 650 C CA . LEU A 1 84 ? 7.942 6.615 -15.604 1.00 98.75 84 LEU A CA 1
ATOM 651 C C . LEU A 1 84 ? 8.282 5.509 -16.616 1.00 98.75 84 LEU A C 1
ATOM 653 O O . LEU A 1 84 ? 8.572 5.799 -17.777 1.00 98.75 84 LEU A O 1
ATOM 657 N N . SER A 1 85 ? 8.191 4.248 -16.188 1.00 98.69 85 SER A N 1
ATOM 658 C CA . SER A 1 85 ? 8.372 3.053 -17.019 1.00 98.69 85 SER A CA 1
ATOM 659 C C . SER A 1 85 ? 7.466 3.094 -18.247 1.00 98.69 85 SER A C 1
ATOM 661 O O . SER A 1 85 ? 7.930 2.890 -19.365 1.00 98.69 85 SER A O 1
ATOM 663 N N . GLN A 1 86 ? 6.182 3.413 -18.073 1.00 98.75 86 GLN A N 1
ATOM 664 C CA . GLN A 1 86 ? 5.227 3.416 -19.174 1.00 98.75 86 GLN A CA 1
ATOM 665 C C . GLN A 1 86 ? 5.507 4.532 -20.190 1.00 98.75 86 GLN A C 1
ATOM 667 O O . GLN A 1 86 ? 5.419 4.284 -21.394 1.00 98.75 86 GLN A O 1
ATOM 672 N N . CYS A 1 87 ? 5.918 5.722 -19.738 1.00 98.44 87 CYS A N 1
ATOM 673 C CA . CYS A 1 87 ? 6.381 6.793 -20.626 1.00 98.44 87 CYS A CA 1
ATOM 674 C C . CYS A 1 87 ? 7.596 6.357 -21.460 1.00 98.44 87 CYS A C 1
ATOM 676 O O . CYS A 1 87 ? 7.633 6.578 -22.672 1.00 98.44 87 CYS A O 1
ATOM 678 N N . LEU A 1 88 ? 8.573 5.698 -20.830 1.00 98.38 88 LEU A N 1
ATOM 679 C CA . LEU A 1 88 ? 9.762 5.184 -21.512 1.00 98.38 88 LEU A CA 1
ATOM 680 C C . LEU A 1 88 ? 9.420 4.057 -22.494 1.00 98.38 88 LEU A C 1
ATOM 682 O O . LEU A 1 88 ? 9.938 4.043 -23.607 1.00 98.38 88 LEU A O 1
ATOM 686 N N . ILE A 1 89 ? 8.498 3.160 -22.143 1.00 98.25 89 ILE A N 1
ATOM 687 C CA . ILE A 1 89 ? 8.030 2.102 -23.047 1.00 98.25 89 ILE A CA 1
ATOM 688 C C . ILE A 1 89 ? 7.366 2.692 -24.293 1.00 98.25 89 ILE A C 1
ATOM 690 O O . ILE A 1 89 ? 7.627 2.216 -25.394 1.00 98.25 89 ILE A O 1
ATOM 694 N N . PHE A 1 90 ? 6.548 3.740 -24.160 1.00 98.38 90 PHE A N 1
ATOM 695 C CA . PHE A 1 90 ? 5.968 4.408 -25.329 1.00 98.38 90 PHE A CA 1
ATOM 696 C C . PHE A 1 90 ? 7.028 5.067 -26.214 1.00 98.38 90 PHE A C 1
ATOM 698 O O . PHE A 1 90 ? 6.915 5.026 -27.441 1.00 98.38 90 PHE A O 1
ATOM 705 N N . LEU A 1 91 ? 8.081 5.629 -25.616 1.00 97.88 91 LEU A N 1
ATOM 706 C CA . LEU A 1 91 ? 9.200 6.199 -26.359 1.00 97.88 91 LEU A CA 1
ATOM 707 C C . LEU A 1 91 ? 10.038 5.125 -27.071 1.00 97.88 91 LEU A C 1
ATOM 709 O O . LEU A 1 91 ? 10.469 5.358 -28.193 1.00 97.88 91 LEU A O 1
ATOM 713 N N . TYR A 1 92 ? 10.220 3.951 -26.466 1.00 97.25 92 TYR A N 1
ATOM 714 C CA . TYR A 1 92 ? 11.031 2.833 -26.972 1.00 97.25 92 TYR A CA 1
ATOM 715 C C . TYR A 1 92 ? 10.173 1.622 -27.370 1.00 97.25 92 TYR A C 1
ATOM 717 O O . TYR A 1 92 ? 10.510 0.475 -27.075 1.00 97.25 92 TYR A O 1
ATOM 725 N N . TRP A 1 93 ? 9.042 1.859 -28.040 1.00 97.56 93 TRP A N 1
ATOM 726 C CA . TRP A 1 93 ? 8.006 0.840 -28.251 1.00 97.56 93 TRP A CA 1
ATOM 727 C C . TRP A 1 93 ? 8.517 -0.459 -28.888 1.00 97.56 93 TRP A C 1
ATOM 729 O O . TRP A 1 93 ? 8.146 -1.552 -28.461 1.00 97.56 93 TRP A O 1
ATOM 739 N N . GLN A 1 94 ? 9.391 -0.352 -29.893 1.00 95.19 94 GLN A N 1
ATOM 740 C CA . GLN A 1 94 ? 9.911 -1.518 -30.616 1.00 95.19 94 GLN A CA 1
ATOM 741 C C . GLN A 1 94 ? 10.685 -2.475 -29.704 1.00 95.19 94 GLN A C 1
ATOM 743 O O . GLN A 1 94 ? 10.524 -3.690 -29.818 1.00 95.19 94 GLN A O 1
ATOM 748 N N . ASP A 1 95 ? 11.460 -1.920 -28.774 1.00 94.94 95 ASP A N 1
ATOM 749 C CA . ASP A 1 95 ? 12.309 -2.676 -27.858 1.00 94.94 95 ASP A CA 1
ATOM 750 C C . ASP A 1 95 ? 11.566 -3.072 -26.569 1.00 94.94 95 ASP A C 1
ATOM 752 O O . ASP A 1 95 ? 11.828 -4.131 -26.001 1.00 94.94 95 ASP A O 1
ATOM 756 N N . ALA A 1 96 ? 10.625 -2.243 -26.100 1.00 96.81 96 ALA A N 1
ATOM 757 C CA . ALA A 1 96 ? 10.126 -2.303 -24.725 1.00 96.81 96 ALA A CA 1
ATOM 758 C C . ALA A 1 96 ? 8.631 -2.638 -24.568 1.00 96.81 96 ALA A C 1
ATOM 760 O O . ALA A 1 96 ? 8.176 -2.789 -23.434 1.00 96.81 96 ALA A O 1
ATOM 761 N N . LYS A 1 97 ? 7.845 -2.793 -25.648 1.00 96.50 97 LYS A N 1
ATOM 762 C CA . LYS A 1 97 ? 6.372 -2.988 -25.585 1.00 96.50 97 LYS A CA 1
ATOM 763 C C . LYS A 1 97 ? 5.888 -4.070 -24.612 1.00 96.50 97 LYS A C 1
ATOM 765 O O . LYS A 1 97 ? 4.854 -3.905 -23.972 1.00 96.50 97 LYS A O 1
ATOM 770 N N . TYR A 1 98 ? 6.633 -5.164 -24.448 1.00 95.75 98 TYR A N 1
ATOM 771 C CA . TYR A 1 98 ? 6.259 -6.236 -23.515 1.00 95.75 98 TYR A CA 1
ATOM 772 C C . TYR A 1 98 ? 6.355 -5.810 -22.041 1.00 95.75 98 TYR A C 1
ATOM 774 O O . TYR A 1 98 ? 5.676 -6.383 -21.191 1.00 95.75 98 TYR A O 1
ATOM 782 N N . GLY A 1 99 ? 7.117 -4.756 -21.737 1.00 97.25 99 GLY A N 1
ATOM 783 C CA . GLY A 1 99 ? 7.149 -4.123 -20.420 1.00 97.25 99 GLY A CA 1
ATOM 784 C C . GLY A 1 99 ? 5.789 -3.575 -19.981 1.00 97.25 99 GLY A C 1
ATOM 785 O O . GLY A 1 99 ? 5.519 -3.534 -18.784 1.00 97.25 99 GLY A O 1
ATOM 786 N N . THR A 1 100 ? 4.888 -3.241 -20.916 1.00 98.31 100 THR A N 1
ATOM 787 C CA . THR A 1 100 ? 3.527 -2.796 -20.576 1.00 98.31 100 THR A CA 1
ATOM 788 C C . THR A 1 100 ? 2.718 -3.890 -19.883 1.00 98.31 100 THR A C 1
ATOM 790 O O . THR A 1 100 ? 1.947 -3.585 -18.977 1.00 98.31 100 THR A O 1
ATOM 793 N N . LEU A 1 101 ? 2.935 -5.168 -20.219 1.00 98.00 101 LEU A N 1
ATOM 794 C CA . LEU A 1 101 ? 2.290 -6.275 -19.506 1.00 98.00 101 LEU A CA 1
ATOM 795 C C . LEU A 1 101 ? 2.759 -6.338 -18.045 1.00 98.00 101 LEU A C 1
ATOM 797 O O . LEU A 1 101 ? 1.937 -6.467 -17.139 1.00 98.00 101 LEU A O 1
ATOM 801 N N . ALA A 1 102 ? 4.066 -6.195 -17.810 1.00 97.50 102 ALA A N 1
ATOM 802 C CA . ALA A 1 102 ? 4.621 -6.149 -16.459 1.00 97.50 102 ALA A CA 1
ATOM 803 C C . ALA A 1 102 ? 4.076 -4.946 -15.670 1.00 97.50 102 ALA A C 1
ATOM 805 O O . ALA A 1 102 ? 3.609 -5.127 -14.546 1.00 97.50 102 ALA A O 1
ATOM 806 N N . ASN A 1 103 ? 4.033 -3.753 -16.275 1.00 98.56 103 ASN A N 1
ATOM 807 C CA . ASN A 1 103 ? 3.419 -2.568 -15.668 1.00 98.56 103 ASN A CA 1
ATOM 808 C C . ASN A 1 103 ? 1.947 -2.798 -15.309 1.00 98.56 103 ASN A C 1
ATOM 810 O O . ASN A 1 103 ? 1.533 -2.422 -14.219 1.00 98.56 103 ASN A O 1
ATOM 814 N N . GLY A 1 104 ? 1.164 -3.440 -16.182 1.00 98.38 104 GLY A N 1
ATOM 815 C CA . GLY A 1 104 ? -0.242 -3.754 -15.914 1.00 98.38 104 GLY A CA 1
ATOM 816 C C . GLY A 1 104 ? -0.422 -4.662 -14.695 1.00 98.38 104 GLY A C 1
ATOM 817 O O . GLY A 1 104 ? -1.233 -4.369 -13.818 1.00 98.38 104 GLY A O 1
ATOM 818 N N . LEU A 1 105 ? 0.383 -5.723 -14.588 1.00 97.62 105 LEU A N 1
ATOM 819 C CA . LEU A 1 105 ? 0.364 -6.618 -13.426 1.00 97.62 105 LEU A CA 1
ATOM 820 C C . LEU A 1 105 ? 0.777 -5.893 -12.136 1.00 97.62 105 LEU A C 1
ATOM 822 O O . LEU A 1 105 ? 0.120 -6.038 -11.105 1.00 97.62 105 LEU A O 1
ATOM 826 N N . LEU A 1 106 ? 1.838 -5.081 -12.191 1.00 98.06 106 LEU A N 1
ATOM 827 C CA . LEU A 1 106 ? 2.299 -4.292 -11.047 1.00 98.06 106 LEU A CA 1
ATOM 828 C C . LEU A 1 106 ? 1.270 -3.231 -10.634 1.00 98.06 106 LEU A C 1
ATOM 830 O O . LEU A 1 106 ? 1.090 -2.991 -9.439 1.00 98.06 106 LEU A O 1
ATOM 834 N N . LEU A 1 107 ? 0.566 -2.631 -11.596 1.00 98.38 107 LEU A N 1
ATOM 835 C CA . LEU A 1 107 ? -0.464 -1.624 -11.359 1.00 98.38 107 LEU A CA 1
ATOM 836 C C . LEU A 1 107 ? -1.637 -2.201 -10.569 1.00 98.38 107 LEU A C 1
ATOM 838 O O . LEU A 1 107 ? -2.043 -1.589 -9.586 1.00 98.38 107 LEU A O 1
ATOM 842 N N . VAL A 1 108 ? -2.132 -3.391 -10.926 1.00 97.12 108 VAL A N 1
ATOM 843 C CA . VAL A 1 108 ? -3.223 -4.052 -10.185 1.00 97.12 108 VAL A CA 1
ATOM 844 C C . VAL A 1 108 ? -2.856 -4.222 -8.709 1.00 97.12 108 VAL A C 1
ATOM 846 O O . VAL A 1 108 ? -3.615 -3.814 -7.830 1.00 97.12 108 VAL A O 1
ATOM 849 N N . VAL A 1 109 ? -1.667 -4.762 -8.419 1.00 95.81 109 VAL A N 1
ATOM 850 C CA . VAL A 1 109 ? -1.217 -4.970 -7.031 1.00 95.81 109 VAL A CA 1
ATOM 851 C C . VAL A 1 109 ? -1.012 -3.632 -6.313 1.00 95.81 109 VAL A C 1
ATOM 853 O O . VAL A 1 109 ? -1.346 -3.498 -5.138 1.00 95.81 109 VAL A O 1
ATOM 856 N N . THR A 1 110 ? -0.501 -2.626 -7.025 1.00 97.62 110 THR A N 1
ATOM 857 C CA . THR A 1 110 ? -0.258 -1.277 -6.496 1.00 97.62 110 THR A CA 1
ATOM 858 C C . THR A 1 110 ? -1.564 -0.562 -6.134 1.00 97.62 110 THR A C 1
ATOM 860 O O . THR A 1 110 ? -1.633 0.060 -5.079 1.00 97.62 110 THR A O 1
ATOM 863 N N . VAL A 1 111 ? -2.620 -0.688 -6.947 1.00 97.62 111 VAL A N 1
ATOM 864 C CA . VAL A 1 111 ? -3.949 -0.111 -6.668 1.00 97.62 111 VAL A CA 1
ATOM 865 C C . VAL A 1 111 ? -4.592 -0.766 -5.445 1.00 97.62 111 VAL A C 1
ATOM 867 O O . VAL A 1 111 ? -5.111 -0.066 -4.577 1.00 97.62 111 VAL A O 1
ATOM 870 N N . VAL A 1 112 ? -4.512 -2.096 -5.325 1.00 94.69 112 VAL A N 1
ATOM 871 C CA . VAL A 1 112 ? -5.002 -2.807 -4.130 1.00 94.69 112 VAL A CA 1
ATOM 872 C C . VAL A 1 112 ? -4.239 -2.355 -2.880 1.00 94.69 112 VAL A C 1
ATOM 874 O O . VAL A 1 112 ? -4.847 -2.084 -1.846 1.00 94.69 112 VAL A O 1
ATOM 877 N N . ALA A 1 113 ? -2.915 -2.215 -2.977 1.00 95.19 113 ALA A N 1
ATOM 878 C CA . ALA A 1 113 ? -2.082 -1.747 -1.874 1.00 95.19 113 ALA A CA 1
ATOM 879 C C . ALA A 1 113 ? -2.378 -0.295 -1.473 1.00 95.19 113 ALA A C 1
ATOM 881 O O . ALA A 1 113 ? -2.404 0.011 -0.283 1.00 95.19 113 ALA A O 1
ATOM 882 N N . TYR A 1 114 ? -2.651 0.577 -2.445 1.00 97.06 114 TYR A N 1
ATOM 883 C CA . TYR A 1 114 ? -3.118 1.937 -2.190 1.00 97.06 114 TYR A CA 1
ATOM 884 C C . TYR A 1 114 ? -4.447 1.943 -1.427 1.00 97.06 114 TYR A C 1
ATOM 886 O O . TYR A 1 114 ? -4.570 2.656 -0.434 1.00 97.06 114 TYR A O 1
ATOM 894 N N . GLY A 1 115 ? -5.418 1.122 -1.845 1.00 95.38 115 GLY A N 1
ATOM 895 C CA . GLY A 1 115 ? -6.703 0.995 -1.153 1.00 95.38 115 GLY A CA 1
ATOM 896 C C . GLY A 1 115 ? -6.543 0.520 0.292 1.00 95.38 115 GLY A C 1
ATOM 897 O O . GLY A 1 115 ? -7.133 1.100 1.202 1.00 95.38 115 GLY A O 1
ATOM 898 N N . GLN A 1 116 ? -5.682 -0.477 0.519 1.00 93.25 116 GLN A N 1
ATOM 899 C CA . GLN A 1 116 ? -5.354 -0.948 1.865 1.00 93.25 116 GLN A CA 1
ATOM 900 C C . GLN A 1 116 ? -4.699 0.150 2.710 1.00 93.25 116 GLN A C 1
ATOM 902 O O . GLN A 1 116 ? -5.086 0.340 3.859 1.00 93.25 116 GLN A O 1
ATOM 907 N N . TRP A 1 117 ? -3.735 0.885 2.151 1.00 95.19 117 TRP A N 1
ATOM 908 C CA . TRP A 1 117 ? -3.074 1.989 2.845 1.00 95.19 117 TRP A CA 1
ATOM 909 C C . TRP A 1 117 ? -4.061 3.110 3.196 1.00 95.19 117 TRP A C 1
ATOM 911 O O . TRP A 1 117 ? -4.081 3.564 4.335 1.00 95.19 117 TRP A O 1
ATOM 921 N N . GLN A 1 118 ? -4.930 3.513 2.263 1.00 95.94 118 GLN A N 1
ATOM 922 C CA . GLN A 1 118 ? -5.988 4.498 2.521 1.00 95.94 118 GLN A CA 1
ATOM 923 C C . GLN A 1 118 ? -6.905 4.059 3.665 1.00 95.94 118 GLN A C 1
ATOM 925 O O . GLN A 1 118 ? -7.170 4.832 4.586 1.00 95.94 118 GLN A O 1
ATOM 930 N N . PHE A 1 119 ? -7.348 2.800 3.643 1.00 94.81 119 PHE A N 1
ATOM 931 C CA . PHE A 1 119 ? -8.171 2.241 4.709 1.00 94.81 119 PHE A CA 1
ATOM 932 C C . PHE A 1 119 ? -7.439 2.253 6.060 1.00 94.81 119 PHE A C 1
ATOM 934 O O . PHE A 1 119 ? -8.008 2.689 7.060 1.00 94.81 119 PHE A O 1
ATOM 941 N N . SER A 1 120 ? -6.170 1.832 6.090 1.00 92.62 120 SER A N 1
ATOM 942 C CA . SER A 1 120 ? -5.333 1.872 7.293 1.00 92.62 120 SER A CA 1
ATOM 943 C C . SER A 1 120 ? -5.200 3.299 7.835 1.00 92.62 120 SER A C 1
ATOM 945 O O . SER A 1 120 ? -5.412 3.515 9.024 1.00 92.62 120 SER A O 1
ATOM 947 N N . GLN A 1 121 ? -4.912 4.286 6.982 1.00 93.94 121 GLN A N 1
ATOM 948 C CA . GLN A 1 121 ? -4.783 5.690 7.389 1.00 93.94 121 GLN A CA 1
ATOM 949 C C . GLN A 1 121 ? -6.089 6.253 7.960 1.00 93.94 121 GLN A C 1
ATOM 951 O O . GLN A 1 121 ? -6.059 6.920 8.993 1.00 93.94 121 GLN A O 1
ATOM 956 N N . MET A 1 122 ? -7.229 5.951 7.330 1.00 94.69 122 MET A N 1
ATOM 957 C CA . MET A 1 122 ? -8.554 6.314 7.842 1.00 94.69 122 MET A CA 1
ATOM 958 C C . MET A 1 122 ? -8.774 5.731 9.242 1.00 94.69 122 MET A C 1
ATOM 960 O O . MET A 1 122 ? -9.121 6.462 10.164 1.00 94.69 122 MET A O 1
ATOM 964 N N . VAL A 1 123 ? -8.522 4.433 9.425 1.00 94.00 123 VAL A N 1
ATOM 965 C CA . VAL A 1 123 ? -8.673 3.770 10.726 1.00 94.00 123 VAL A CA 1
ATOM 966 C C . VAL A 1 123 ? -7.745 4.377 11.780 1.00 94.00 123 VAL A C 1
ATOM 968 O O . VAL A 1 123 ? -8.177 4.603 12.905 1.00 94.00 123 VAL A O 1
ATOM 971 N N . GLN A 1 124 ? -6.486 4.668 11.447 1.00 92.19 124 GLN A N 1
ATOM 972 C CA . GLN A 1 124 ? -5.550 5.274 12.402 1.00 92.19 124 GLN A CA 1
ATOM 973 C C . GLN A 1 124 ? -5.996 6.674 12.838 1.00 92.19 124 GLN A C 1
ATOM 975 O O . GLN A 1 124 ? -5.907 7.000 14.020 1.00 92.19 124 GLN A O 1
ATOM 980 N N . ALA A 1 125 ? -6.527 7.478 11.914 1.00 92.00 125 ALA A N 1
ATOM 981 C CA . ALA A 1 125 ? -7.106 8.775 12.252 1.00 92.00 125 ALA A CA 1
ATOM 982 C C . ALA A 1 125 ? -8.330 8.633 13.177 1.00 92.00 125 ALA A C 1
ATOM 984 O O . ALA A 1 125 ? -8.481 9.407 14.119 1.00 92.00 125 ALA A O 1
ATOM 985 N N . GLU A 1 126 ? -9.167 7.614 12.955 1.00 92.31 126 GLU A N 1
ATOM 986 C CA . GLU A 1 126 ? -10.335 7.320 13.797 1.00 92.31 126 GLU A CA 1
ATOM 987 C C . GLU A 1 126 ? -9.973 6.736 15.171 1.00 92.31 126 GLU A C 1
ATOM 989 O O . GLU A 1 126 ? -10.745 6.905 16.110 1.00 92.31 126 GLU A O 1
ATOM 994 N N . LYS A 1 127 ? -8.811 6.085 15.326 1.00 89.44 127 LYS A N 1
ATOM 995 C CA . LYS A 1 127 ? -8.341 5.543 16.616 1.00 89.44 127 LYS A CA 1
ATOM 996 C C . LYS A 1 127 ? -7.926 6.631 17.611 1.00 89.44 127 LYS A C 1
ATOM 998 O O . LYS A 1 127 ? -8.073 6.423 18.811 1.00 89.44 127 LYS A O 1
ATOM 1003 N N . GLY A 1 128 ? -7.428 7.778 17.141 1.00 83.44 128 GLY A N 1
ATOM 1004 C CA . GLY A 1 128 ? -6.873 8.846 17.991 1.00 83.44 128 GLY A CA 1
ATOM 1005 C C . GLY A 1 128 ? -7.757 9.250 19.187 1.00 83.44 128 GLY A C 1
ATOM 1006 O O . GLY A 1 128 ? -7.279 9.201 20.323 1.00 83.44 128 GLY A O 1
ATOM 1007 N N . PRO A 1 129 ? -9.049 9.572 18.978 1.00 80.31 129 PRO A N 1
ATOM 1008 C CA . PRO A 1 129 ? -9.973 9.915 20.062 1.00 80.31 129 PRO A CA 1
ATOM 1009 C C . PRO A 1 129 ? -10.110 8.831 21.141 1.00 80.31 129 PRO A C 1
ATOM 1011 O O . PRO A 1 129 ? -10.214 9.158 22.318 1.00 80.31 129 PRO A O 1
ATOM 1014 N N . PHE A 1 130 ? -10.037 7.549 20.771 1.00 83.00 130 PHE A N 1
ATOM 1015 C CA . PHE A 1 130 ? -10.148 6.422 21.707 1.00 83.00 130 PHE A CA 1
ATOM 1016 C C . PHE A 1 130 ? -8.878 6.171 22.528 1.00 83.00 130 PHE A C 1
ATOM 1018 O O . PHE A 1 130 ? -8.915 5.456 23.526 1.00 83.00 130 PHE A O 1
ATOM 1025 N N . MET A 1 131 ? -7.743 6.727 22.101 1.00 76.50 131 MET A N 1
ATOM 1026 C CA . MET A 1 131 ? -6.450 6.580 22.777 1.00 76.50 131 MET A CA 1
ATOM 1027 C C . MET A 1 131 ? -6.136 7.748 23.718 1.00 76.50 131 MET A C 1
ATOM 1029 O O . MET A 1 131 ? -5.092 7.746 24.369 1.00 76.50 131 MET A O 1
ATOM 1033 N N . THR A 1 132 ? -7.019 8.744 23.790 1.00 73.88 132 THR A N 1
ATOM 1034 C CA . THR A 1 132 ? -6.831 9.918 24.643 1.00 73.88 132 THR A CA 1
ATOM 1035 C C . THR A 1 132 ? -7.581 9.696 25.953 1.00 73.88 132 THR A C 1
ATOM 1037 O O . THR A 1 132 ? -8.791 9.482 25.943 1.00 73.88 132 THR A O 1
ATOM 1040 N N . ALA A 1 133 ? -6.871 9.713 27.082 1.00 64.19 133 ALA A N 1
ATOM 1041 C CA . ALA A 1 133 ? -7.520 9.639 28.387 1.00 64.19 133 ALA A CA 1
ATOM 1042 C C . ALA A 1 133 ? -8.342 10.923 28.638 1.00 64.19 133 ALA A C 1
ATOM 1044 O O . ALA A 1 133 ? -7.852 12.014 28.325 1.00 64.19 133 ALA A O 1
ATOM 1045 N N . PRO A 1 134 ? -9.561 10.822 29.198 1.00 65.75 134 PRO A N 1
ATOM 1046 C CA . PRO A 1 134 ? -10.283 11.959 29.758 1.00 65.75 134 PRO A CA 1
ATOM 1047 C C . PRO A 1 134 ? -9.398 12.804 30.681 1.00 65.75 134 PRO A C 1
ATOM 1049 O O . PRO A 1 134 ? -8.573 12.274 31.426 1.00 65.75 134 PRO A O 1
ATOM 1052 N N . ALA A 1 135 ? -9.583 14.125 30.629 1.00 63.56 135 ALA A N 1
ATOM 1053 C CA . ALA A 1 135 ? -8.767 15.080 31.378 1.00 63.56 135 ALA A CA 1
ATOM 1054 C C . ALA A 1 135 ? -8.942 14.962 32.902 1.00 63.56 135 ALA A C 1
ATOM 1056 O O . ALA A 1 135 ? -7.991 15.221 33.636 1.00 63.56 135 ALA A O 1
ATOM 1057 N N . GLU A 1 136 ? -10.117 14.533 33.374 1.00 68.69 136 GLU A N 1
ATOM 1058 C CA . GLU A 1 136 ? -10.381 14.280 34.791 1.00 68.69 136 GLU A CA 1
ATOM 1059 C C . GLU A 1 136 ? -11.169 12.974 34.976 1.00 68.69 136 GLU A C 1
ATOM 1061 O O . GLU A 1 136 ? -12.134 12.735 34.246 1.00 68.69 136 GLU A O 1
ATOM 1066 N N . PRO A 1 137 ? -10.782 12.108 35.930 1.00 66.56 137 PRO A N 1
ATOM 1067 C CA . PRO A 1 137 ? -11.562 10.926 36.260 1.00 66.56 137 PRO A CA 1
ATOM 1068 C C . PRO A 1 137 ? -12.903 11.307 36.886 1.00 66.56 137 PRO A C 1
ATOM 1070 O O . PRO A 1 137 ? -12.940 12.084 37.836 1.00 66.56 137 PRO A O 1
ATOM 1073 N N . ALA A 1 138 ? -13.994 10.725 36.385 1.00 75.00 138 ALA A N 1
ATOM 1074 C CA . ALA A 1 138 ? -15.294 10.833 37.033 1.00 75.00 138 ALA A CA 1
ATOM 1075 C C . ALA A 1 138 ? -15.269 10.203 38.437 1.00 75.00 138 ALA A C 1
ATOM 1077 O O .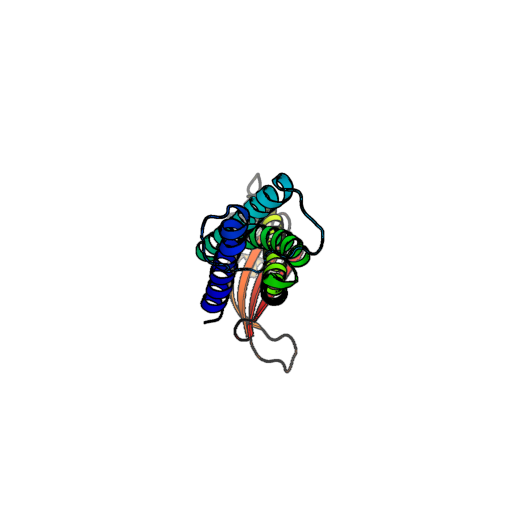 ALA A 1 138 ? -14.577 9.209 38.677 1.00 75.00 138 ALA A O 1
ATOM 1078 N N . ASP A 1 139 ? -16.054 10.762 39.358 1.00 84.12 139 ASP A N 1
ATOM 1079 C CA . ASP A 1 139 ? -16.116 10.269 40.732 1.00 84.12 139 ASP A CA 1
ATOM 1080 C C . ASP A 1 139 ? -16.641 8.819 40.804 1.00 84.12 139 ASP A C 1
ATOM 1082 O O . ASP A 1 139 ? -17.560 8.441 40.066 1.00 84.12 139 ASP A O 1
ATOM 1086 N N . PRO A 1 140 ? -16.114 7.991 41.725 1.00 88.94 140 PRO A N 1
ATOM 1087 C CA . PRO A 1 140 ? -16.641 6.658 41.986 1.00 88.94 140 PRO A CA 1
ATOM 1088 C C . PRO A 1 140 ? -18.134 6.657 42.319 1.00 88.94 140 PRO A C 1
ATOM 1090 O O . PRO A 1 140 ? -18.625 7.494 43.078 1.00 88.94 140 PRO A O 1
ATOM 1093 N N . LEU A 1 141 ? -18.844 5.630 41.845 1.00 88.62 141 LEU A N 1
ATOM 1094 C CA . LEU A 1 141 ? -20.262 5.448 42.150 1.00 88.62 141 LEU A CA 1
ATOM 1095 C C . LEU A 1 141 ? -20.460 5.191 43.652 1.00 88.62 141 LEU A C 1
ATOM 1097 O O . LEU A 1 141 ? -20.096 4.127 44.159 1.00 88.62 141 LEU A O 1
ATOM 1101 N N . SER A 1 142 ? -21.053 6.144 44.370 1.00 91.44 142 SER A N 1
ATOM 1102 C CA . SER A 1 142 ? -21.216 6.049 45.823 1.00 91.44 142 SER A CA 1
ATOM 1103 C C . SER A 1 142 ? -22.370 5.117 46.230 1.00 91.44 142 SER A C 1
ATOM 1105 O O . SER A 1 142 ? -23.384 5.039 45.531 1.00 91.44 142 SER A O 1
ATOM 1107 N N . PRO A 1 143 ? -22.297 4.457 47.403 1.00 91.00 143 PRO A N 1
ATOM 1108 C CA . PRO A 1 143 ? -23.402 3.646 47.926 1.00 91.00 143 PRO A CA 1
ATOM 1109 C C . PRO A 1 143 ? -24.725 4.415 48.059 1.00 91.00 143 PRO A C 1
ATOM 1111 O O . PRO A 1 143 ? -25.791 3.850 47.827 1.00 91.00 143 PRO A O 1
ATOM 1114 N N . ASN A 1 144 ? -24.662 5.713 48.377 1.00 92.25 144 ASN A N 1
ATOM 1115 C CA . ASN A 1 144 ? -25.845 6.563 48.521 1.00 92.25 144 ASN A CA 1
ATOM 1116 C C . ASN A 1 144 ? -26.558 6.767 47.180 1.00 92.25 144 ASN A C 1
ATOM 1118 O O . ASN A 1 144 ? -27.779 6.664 47.114 1.00 92.25 144 ASN A O 1
ATOM 1122 N N . GLN A 1 145 ? -25.805 6.980 46.094 1.00 90.62 145 GLN A N 1
ATOM 1123 C CA . GLN A 1 145 ? -26.383 7.055 44.748 1.00 90.62 145 GLN A CA 1
ATOM 1124 C C . GLN A 1 145 ? -27.057 5.736 44.351 1.00 90.62 145 GLN A C 1
ATOM 1126 O O . GLN A 1 145 ? -28.100 5.754 43.702 1.00 90.62 145 GLN A O 1
ATOM 1131 N N . VAL A 1 146 ? -26.505 4.592 44.774 1.00 94.50 146 VAL A N 1
ATOM 1132 C CA . VAL A 1 146 ? -27.089 3.271 44.499 1.00 94.50 146 VAL A CA 1
ATOM 1133 C C . VAL A 1 146 ? -28.376 3.045 45.293 1.00 94.50 146 VAL A C 1
ATOM 1135 O O . VAL A 1 146 ? -29.337 2.513 44.742 1.00 94.50 146 VAL A O 1
ATOM 1138 N N . ALA A 1 147 ? -28.437 3.483 46.554 1.00 94.06 147 ALA A N 1
ATOM 1139 C CA . ALA A 1 147 ? -29.580 3.258 47.443 1.00 94.06 147 ALA A CA 1
ATOM 1140 C C . ALA A 1 147 ? -30.910 3.831 46.912 1.00 94.06 147 ALA A C 1
ATOM 1142 O O . ALA A 1 147 ? -31.976 3.305 47.233 1.00 94.06 147 ALA A O 1
ATOM 1143 N N . HIS A 1 148 ? -30.858 4.870 46.071 1.00 94.25 148 HIS A N 1
ATOM 1144 C CA . HIS A 1 148 ? -32.037 5.495 45.462 1.00 94.25 148 HIS A CA 1
ATOM 1145 C C . HIS A 1 148 ? -32.539 4.795 44.183 1.00 94.25 148 HIS A C 1
ATOM 1147 O O . HIS A 1 148 ? -33.611 5.135 43.683 1.00 94.25 148 HIS A O 1
ATOM 1153 N N . LEU A 1 149 ? -31.795 3.827 43.635 1.00 96.25 149 LEU A N 1
ATOM 1154 C CA . LEU A 1 149 ? -32.147 3.144 42.384 1.00 96.25 149 LEU A CA 1
ATOM 1155 C C . LEU A 1 149 ? -33.140 1.988 42.611 1.00 96.25 149 LEU A C 1
ATOM 1157 O O . LEU A 1 149 ? -33.217 1.451 43.714 1.00 96.25 149 LEU A O 1
ATOM 1161 N N . PRO A 1 150 ? -33.878 1.518 41.587 1.00 98.06 150 PRO A N 1
ATOM 1162 C CA . PRO A 1 150 ? -34.741 0.344 41.718 1.00 98.06 150 PRO A CA 1
ATOM 1163 C C . PRO A 1 150 ? -33.974 -0.914 42.151 1.00 98.06 150 PRO A C 1
ATOM 1165 O O . PRO A 1 150 ? -32.851 -1.157 41.704 1.00 98.06 150 PRO A O 1
ATOM 1168 N N . ALA A 1 151 ? -34.612 -1.778 42.947 1.00 97.25 151 ALA A N 1
ATOM 1169 C CA . ALA A 1 151 ? -33.979 -2.978 43.503 1.00 97.25 151 ALA A CA 1
ATOM 1170 C C . ALA A 1 151 ? -33.260 -3.888 42.471 1.00 97.25 151 ALA A C 1
ATOM 1172 O O . ALA A 1 151 ? -32.195 -4.416 42.800 1.00 97.25 151 ALA A O 1
ATOM 1173 N N . PRO A 1 152 ? -33.756 -4.084 41.227 1.00 97.75 152 PRO A N 1
ATOM 1174 C CA . PRO A 1 152 ? -33.010 -4.825 40.205 1.00 97.75 152 PRO A CA 1
ATOM 1175 C C . PRO A 1 152 ? -31.671 -4.176 39.824 1.00 97.75 152 PRO A C 1
ATOM 1177 O O . PRO A 1 152 ? -30.679 -4.886 39.667 1.00 97.75 152 PRO A O 1
ATOM 1180 N N . VAL A 1 153 ? -31.629 -2.844 39.727 1.00 96.69 153 VAL A N 1
ATOM 1181 C CA . VAL A 1 153 ? -30.428 -2.076 39.363 1.00 96.69 153 VAL A CA 1
ATOM 1182 C C . VAL A 1 153 ? -29.405 -2.130 40.493 1.00 96.69 153 VAL A C 1
ATOM 1184 O O . VAL A 1 153 ? -28.238 -2.420 40.242 1.00 96.69 153 VAL A O 1
ATOM 1187 N N . GLN A 1 154 ? -29.851 -1.964 41.744 1.00 96.44 154 GLN A N 1
ATOM 1188 C CA . GLN A 1 154 ? -28.986 -2.111 42.921 1.00 96.44 154 GLN A CA 1
ATOM 1189 C C . GLN A 1 154 ? -28.299 -3.481 42.939 1.00 96.44 154 GLN A C 1
ATOM 1191 O O . GLN A 1 154 ? -27.077 -3.572 43.044 1.00 96.44 154 GLN A O 1
ATOM 1196 N N . ARG A 1 155 ? -29.079 -4.561 42.775 1.00 96.75 155 ARG A N 1
ATOM 1197 C CA . ARG A 1 155 ? -28.543 -5.930 42.746 1.00 96.75 155 ARG A CA 1
ATOM 1198 C C . ARG A 1 155 ? -27.513 -6.119 41.638 1.00 96.75 155 ARG A C 1
ATOM 1200 O O . ARG A 1 155 ? -26.500 -6.771 41.876 1.00 96.75 155 ARG A O 1
ATOM 1207 N N . TRP A 1 156 ? -27.759 -5.568 40.449 1.00 96.75 156 TRP A N 1
ATOM 1208 C CA . TRP A 1 156 ? -26.817 -5.653 39.335 1.00 96.75 156 TRP A CA 1
ATOM 1209 C C . TRP A 1 156 ? -25.509 -4.909 39.632 1.00 96.75 156 TRP A C 1
ATOM 1211 O O . TRP A 1 156 ? -24.452 -5.513 39.489 1.00 96.75 156 TRP A O 1
ATOM 1221 N N . LEU A 1 157 ? -25.570 -3.667 40.132 1.00 94.75 157 LEU A N 1
ATOM 1222 C CA . LEU A 1 157 ? -24.394 -2.846 40.468 1.00 94.75 157 LEU A CA 1
ATOM 1223 C C . LEU A 1 157 ? -23.538 -3.454 41.590 1.00 94.75 157 LEU A C 1
ATOM 1225 O O . LEU A 1 157 ? -22.309 -3.446 41.525 1.00 94.75 157 LEU A O 1
ATOM 1229 N N . HIS A 1 158 ? -24.178 -4.017 42.617 1.00 93.88 158 HIS A N 1
ATOM 1230 C CA . HIS A 1 158 ? -23.458 -4.727 43.673 1.00 93.88 158 HIS A CA 1
ATOM 1231 C C . HIS A 1 158 ? -22.828 -6.021 43.153 1.00 93.88 158 HIS A C 1
ATOM 1233 O O . HIS A 1 158 ? -21.679 -6.316 43.472 1.00 93.88 158 HIS A O 1
ATOM 1239 N N . ARG A 1 159 ? -23.544 -6.780 42.313 1.00 96.06 159 ARG A N 1
ATOM 1240 C CA . ARG A 1 159 ? -23.034 -8.035 41.745 1.00 96.06 159 ARG A CA 1
ATOM 1241 C C . ARG A 1 159 ? -21.920 -7.819 40.719 1.00 96.06 159 ARG A C 1
ATOM 1243 O O . ARG A 1 159 ? -21.049 -8.674 40.609 1.00 96.06 159 ARG A O 1
ATOM 1250 N N . SER A 1 160 ? -21.929 -6.701 39.994 1.00 93.56 160 SER A N 1
ATOM 1251 C CA . SER A 1 160 ? -20.846 -6.304 39.087 1.00 93.56 160 SER A CA 1
ATOM 1252 C C . SER A 1 160 ? -19.646 -5.679 39.810 1.00 93.56 160 SER A C 1
ATOM 1254 O O . SER A 1 160 ? -18.619 -5.454 39.177 1.00 93.56 160 SER A O 1
ATOM 1256 N N . ASN A 1 161 ? -19.742 -5.450 41.128 1.00 92.94 161 ASN A N 1
ATOM 1257 C CA . ASN A 1 161 ? -18.671 -4.925 41.981 1.00 92.94 161 ASN A CA 1
ATOM 1258 C C . ASN A 1 161 ? -18.152 -3.534 41.557 1.00 92.94 161 ASN A C 1
ATOM 1260 O O . ASN A 1 161 ? -16.975 -3.228 41.741 1.00 92.94 161 ASN A O 1
ATOM 1264 N N . VAL A 1 162 ? -19.023 -2.695 40.986 1.00 92.19 162 VAL A N 1
ATOM 1265 C CA . VAL A 1 162 ? -18.660 -1.345 40.504 1.00 92.19 162 VAL A CA 1
ATOM 1266 C C . VAL A 1 162 ? -18.836 -0.249 41.560 1.00 92.19 162 VAL A C 1
ATOM 1268 O O . VAL A 1 162 ? -18.285 0.839 41.420 1.00 92.19 162 VAL A O 1
ATOM 1271 N N . VAL A 1 163 ? -19.585 -0.516 42.635 1.00 93.75 163 VAL A N 1
ATOM 1272 C CA . VAL A 1 163 ? -19.847 0.467 43.701 1.00 93.75 163 VAL A CA 1
ATOM 1273 C C . VAL A 1 163 ? -18.548 0.802 44.441 1.00 93.75 163 VAL A C 1
ATOM 1275 O O . VAL A 1 163 ? -17.848 -0.090 44.918 1.00 93.75 163 VAL A O 1
ATOM 1278 N N . GLY A 1 164 ? -18.217 2.091 44.528 1.00 90.94 164 GLY A N 1
ATOM 1279 C CA . GLY A 1 164 ? -16.973 2.598 45.114 1.00 90.94 164 GLY A CA 1
ATOM 1280 C C . GLY A 1 164 ? -15.722 2.371 44.257 1.00 90.94 164 GLY A C 1
ATOM 1281 O O . GLY A 1 164 ? -14.616 2.655 44.715 1.00 90.94 164 GLY A O 1
ATOM 1282 N N . LYS A 1 165 ? -15.862 1.849 43.031 1.00 89.06 165 LYS A N 1
ATOM 1283 C CA . LYS A 1 165 ? -14.758 1.724 42.072 1.00 89.06 165 LYS A CA 1
ATOM 1284 C C . LYS A 1 165 ? -14.702 2.941 41.158 1.00 89.06 165 LYS A C 1
ATOM 1286 O O . LYS A 1 165 ? -15.719 3.577 40.894 1.00 89.06 165 LYS A O 1
ATOM 1291 N N . GLN A 1 166 ? -13.497 3.230 40.674 1.00 85.88 166 GLN A N 1
ATOM 1292 C CA . GLN A 1 166 ? -13.288 4.241 39.644 1.00 85.88 166 GLN A CA 1
ATOM 1293 C C . GLN A 1 166 ? -14.056 3.848 38.370 1.00 85.88 166 GLN A C 1
ATOM 1295 O O . GLN A 1 166 ? -13.995 2.673 37.983 1.00 85.88 166 GLN A O 1
ATOM 1300 N N . PRO A 1 167 ? -14.788 4.779 37.736 1.00 82.75 167 PRO A N 1
ATOM 1301 C CA . PRO A 1 167 ? -15.510 4.511 36.500 1.00 82.75 167 PRO A CA 1
ATOM 1302 C C . PRO A 1 167 ? -14.578 4.041 35.380 1.00 82.75 167 PRO A C 1
ATOM 1304 O O . PRO A 1 167 ? -13.443 4.501 35.246 1.00 82.75 167 PRO A O 1
ATOM 1307 N N . LEU A 1 168 ? -15.071 3.115 34.557 1.00 83.38 168 LEU A N 1
ATOM 1308 C CA . LEU A 1 168 ? -14.376 2.704 33.344 1.00 83.38 168 LEU A CA 1
ATOM 1309 C C . LEU A 1 168 ? -14.481 3.830 32.315 1.00 83.38 168 LEU A C 1
ATOM 1311 O O . LEU A 1 168 ? -15.586 4.223 31.964 1.00 83.38 168 LEU A O 1
ATOM 1315 N N . GLN A 1 169 ? -13.347 4.300 31.807 1.00 83.75 169 GLN A N 1
ATOM 1316 C CA . GLN A 1 169 ? -13.313 5.365 30.800 1.00 83.75 169 GLN A CA 1
ATOM 1317 C C . GLN A 1 169 ? -13.213 4.807 29.383 1.00 83.75 169 GLN A C 1
ATOM 1319 O O . GLN A 1 169 ? -13.908 5.263 28.474 1.00 83.75 169 GLN A O 1
ATOM 1324 N N . THR A 1 170 ? -12.363 3.795 29.201 1.00 86.44 170 THR A N 1
ATOM 1325 C CA . THR A 1 170 ? -12.122 3.151 27.913 1.00 86.44 170 THR A CA 1
ATOM 1326 C C . THR A 1 170 ? -12.030 1.639 28.058 1.00 86.44 170 THR A C 1
ATOM 1328 O O . THR A 1 170 ? -11.662 1.114 29.110 1.00 86.44 170 THR A O 1
ATOM 1331 N N . ALA A 1 171 ? -12.361 0.925 26.986 1.00 89.69 171 ALA A N 1
ATOM 1332 C CA . ALA A 1 171 ? -12.110 -0.506 26.881 1.00 89.69 171 ALA A CA 1
ATOM 1333 C C . ALA A 1 171 ? -11.495 -0.834 25.522 1.00 89.69 171 ALA A C 1
ATOM 1335 O O . ALA A 1 171 ? -11.902 -0.285 24.500 1.00 89.69 171 ALA A O 1
ATOM 1336 N N . TYR A 1 172 ? -10.536 -1.756 25.521 1.00 92.50 172 TYR A N 1
ATOM 1337 C CA . TYR A 1 172 ? -9.944 -2.318 24.313 1.00 92.50 172 TYR A CA 1
ATOM 1338 C C . TYR A 1 172 ? -10.138 -3.829 24.311 1.00 92.50 172 TYR A C 1
ATOM 1340 O O . TYR A 1 172 ? -9.835 -4.505 25.297 1.00 92.50 172 TYR A O 1
ATOM 1348 N N . LEU A 1 173 ? -10.668 -4.353 23.211 1.00 95.06 173 LEU A N 1
ATOM 1349 C CA . LEU A 1 173 ? -10.936 -5.770 23.028 1.00 95.06 173 LEU A CA 1
ATOM 1350 C C . LEU A 1 173 ? -10.173 -6.275 21.808 1.00 95.06 173 LEU A C 1
ATOM 1352 O O . LEU A 1 173 ? -10.171 -5.640 20.755 1.00 95.06 173 LEU A O 1
ATOM 1356 N N . GLN A 1 174 ? -9.603 -7.468 21.948 1.00 96.94 174 GLN A N 1
ATOM 1357 C CA . GLN A 1 174 ? -9.131 -8.285 20.837 1.00 96.94 174 GLN A CA 1
ATOM 1358 C C . GLN A 1 174 ? -10.055 -9.486 20.693 1.00 96.94 174 GLN A C 1
ATOM 1360 O O . GLN A 1 174 ? -10.367 -10.170 21.668 1.00 96.94 174 GLN A O 1
ATOM 1365 N N . GLN A 1 175 ? -10.505 -9.731 19.472 1.00 97.12 175 GLN A N 1
ATOM 1366 C CA . GLN A 1 175 ? -11.498 -10.743 19.155 1.00 97.12 175 GLN A CA 1
ATOM 1367 C C . GLN A 1 175 ? -10.951 -11.671 18.074 1.00 97.12 175 GLN A C 1
ATOM 1369 O O . GLN A 1 175 ? -10.336 -11.231 17.102 1.00 97.12 175 GLN A O 1
ATOM 1374 N N . GLN A 1 176 ? -11.207 -12.966 18.234 1.00 97.44 176 GLN A N 1
ATOM 1375 C CA . GLN A 1 176 ? -10.988 -13.981 17.209 1.00 97.44 176 GLN A CA 1
ATOM 1376 C C . GLN A 1 176 ? -12.274 -14.782 17.061 1.00 97.44 176 GLN A C 1
ATOM 1378 O O . GLN A 1 176 ? -12.904 -15.138 18.056 1.00 97.44 176 GLN A O 1
ATOM 1383 N N . GLY A 1 177 ? -12.674 -15.061 15.828 1.00 95.81 177 GLY A N 1
ATOM 1384 C CA . GLY A 1 177 ? -13.907 -15.791 15.575 1.00 95.81 177 GLY A CA 1
ATOM 1385 C C . GLY A 1 177 ? -14.117 -16.084 14.102 1.00 95.81 177 GLY A C 1
ATOM 1386 O O . GLY A 1 177 ? -13.167 -16.168 13.321 1.00 95.81 177 GLY A O 1
ATOM 1387 N N . GLN A 1 178 ? -15.382 -16.233 13.724 1.00 96.12 178 GLN A N 1
ATOM 1388 C CA . GLN A 1 178 ? -15.796 -16.410 12.339 1.00 96.12 178 GLN A CA 1
ATOM 1389 C C . GLN A 1 178 ? -16.985 -15.499 12.020 1.00 96.12 178 GLN A C 1
ATOM 1391 O O . GLN A 1 178 ? -17.822 -15.255 12.887 1.00 96.12 178 GLN A O 1
ATOM 1396 N N . LEU A 1 179 ? -17.085 -15.032 10.774 1.00 93.62 179 LEU A N 1
ATOM 1397 C CA . LEU A 1 179 ? -18.293 -14.390 10.247 1.00 93.62 179 LEU A CA 1
ATOM 1398 C C . LEU A 1 179 ? -18.760 -15.050 8.954 1.00 93.62 179 LEU A C 1
ATOM 1400 O O . LEU A 1 179 ? -17.986 -15.693 8.254 1.00 93.62 179 LEU A O 1
ATOM 1404 N N . ARG A 1 180 ? -20.012 -14.796 8.597 1.00 93.25 180 ARG A N 1
ATOM 1405 C CA . ARG A 1 180 ? -20.580 -15.066 7.276 1.00 93.25 180 ARG A CA 1
ATOM 1406 C C . ARG A 1 180 ? -21.315 -13.816 6.808 1.00 93.25 180 ARG A C 1
ATOM 1408 O O . ARG A 1 180 ? -21.882 -13.095 7.625 1.00 93.25 180 ARG A O 1
ATOM 1415 N N . THR A 1 181 ? -21.286 -13.545 5.511 1.00 89.88 181 THR A N 1
ATOM 1416 C CA . THR A 1 181 ? -21.895 -12.342 4.911 1.00 89.88 181 THR A CA 1
ATOM 1417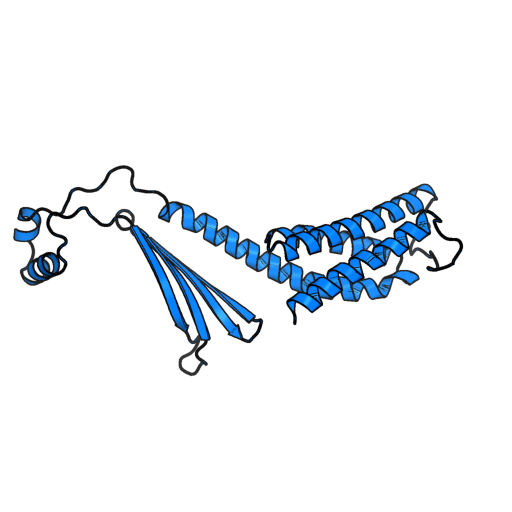 C C . THR A 1 181 ? -23.343 -12.551 4.471 1.00 89.88 181 THR A C 1
ATOM 1419 O O . THR A 1 181 ? -24.003 -11.601 4.062 1.00 89.88 181 THR A O 1
ATOM 1422 N N . SER A 1 182 ? -23.855 -13.777 4.573 1.00 93.12 182 SER A N 1
ATOM 1423 C CA . SER A 1 182 ? -25.256 -14.125 4.343 1.00 93.12 182 SER A CA 1
ATOM 1424 C C . SER A 1 182 ? -25.672 -15.286 5.260 1.00 93.12 182 SER A C 1
ATOM 1426 O O . SER A 1 182 ? -24.796 -15.994 5.771 1.00 93.12 182 SER A O 1
ATOM 1428 N N . PRO A 1 183 ? -26.984 -15.509 5.485 1.00 94.81 183 PRO A N 1
ATOM 1429 C CA . PRO A 1 183 ? -27.475 -16.619 6.306 1.00 94.81 183 PRO A CA 1
ATOM 1430 C C . PRO A 1 183 ? -26.949 -17.992 5.865 1.00 94.81 183 PRO A C 1
ATOM 1432 O O . PRO A 1 183 ? -26.571 -18.792 6.717 1.00 94.81 183 PRO A O 1
ATOM 1435 N N . ASP A 1 184 ? -26.828 -18.214 4.556 1.00 95.25 184 ASP A N 1
ATOM 1436 C CA . ASP A 1 184 ? -26.366 -19.481 3.969 1.00 95.25 184 ASP A CA 1
ATOM 1437 C C . ASP A 1 184 ? -24.895 -19.433 3.505 1.00 95.25 184 ASP A C 1
ATOM 1439 O O . ASP A 1 184 ? -24.413 -20.329 2.814 1.00 95.25 184 ASP A O 1
ATOM 1443 N N . GLY A 1 185 ? -24.169 -18.367 3.853 1.00 92.44 185 GLY A N 1
ATOM 1444 C CA . GLY A 1 185 ? -22.780 -18.156 3.454 1.00 92.44 185 GLY A CA 1
ATOM 1445 C C . GLY A 1 185 ? -21.780 -18.997 4.251 1.00 92.44 185 GLY A C 1
ATOM 1446 O O . GLY A 1 185 ? -22.039 -19.412 5.383 1.00 92.44 185 GLY A O 1
ATOM 1447 N N . ALA A 1 186 ? -20.595 -19.200 3.674 1.00 94.12 186 ALA A N 1
ATOM 1448 C CA . ALA A 1 186 ? -19.497 -19.884 4.348 1.00 94.12 186 ALA A CA 1
ATOM 1449 C C . ALA A 1 186 ? -18.943 -19.054 5.519 1.00 94.12 186 ALA A C 1
ATOM 1451 O O . ALA A 1 186 ? -18.825 -17.829 5.437 1.00 94.12 186 ALA A O 1
ATOM 1452 N N . TRP A 1 187 ? -18.559 -19.743 6.594 1.00 96.25 187 TRP A N 1
ATOM 1453 C CA . TRP A 1 187 ? -17.853 -19.139 7.718 1.00 96.25 187 TRP A CA 1
ATOM 1454 C C . TRP A 1 187 ? -16.416 -18.785 7.329 1.00 96.25 187 TRP A C 1
ATOM 1456 O O . TRP A 1 187 ? -15.663 -19.624 6.837 1.00 96.25 187 TRP A O 1
ATOM 1466 N N . MET A 1 188 ? -16.032 -17.543 7.592 1.00 96.62 188 MET A N 1
ATOM 1467 C CA . MET A 1 188 ? -14.719 -16.979 7.300 1.00 96.62 188 MET A CA 1
ATOM 1468 C C . MET A 1 188 ? -14.041 -16.574 8.610 1.00 96.62 188 MET A C 1
ATOM 1470 O O . MET A 1 188 ? -14.672 -15.877 9.409 1.00 96.62 188 MET A O 1
ATOM 1474 N N . PRO A 1 189 ? -12.777 -16.964 8.852 1.00 97.19 189 PRO A N 1
ATOM 1475 C CA . PRO A 1 189 ? -12.027 -16.511 10.018 1.00 97.19 189 PRO A CA 1
ATOM 1476 C C . PRO A 1 189 ? -11.934 -14.983 10.074 1.00 97.19 189 PRO A C 1
ATOM 1478 O O . PRO A 1 189 ? -11.672 -14.332 9.058 1.00 97.19 189 PRO A O 1
ATOM 1481 N N . VAL A 1 190 ? -12.105 -14.423 11.269 1.00 96.81 190 VAL A N 1
ATOM 1482 C CA . VAL A 1 190 ? -11.958 -12.990 11.535 1.00 96.81 190 VAL A CA 1
ATOM 1483 C C . VAL A 1 190 ? -11.118 -12.748 12.774 1.00 96.81 190 VAL A C 1
ATOM 1485 O O . VAL A 1 190 ? -11.254 -13.435 13.788 1.00 96.81 190 VAL A O 1
ATOM 1488 N N . GLN A 1 191 ? -10.261 -11.740 12.675 1.00 97.62 191 GLN A N 1
ATOM 1489 C CA . GLN A 1 191 ? -9.617 -11.095 13.810 1.00 97.62 191 GLN A CA 1
ATOM 1490 C C . GLN A 1 191 ? -10.118 -9.659 13.858 1.00 97.62 191 GLN A C 1
ATOM 1492 O O . GLN A 1 191 ? -10.197 -9.005 12.816 1.00 97.62 191 GLN A O 1
ATOM 1497 N N . ALA A 1 192 ? -10.483 -9.180 15.039 1.00 96.88 192 ALA A N 1
ATOM 1498 C CA . ALA A 1 192 ? -10.984 -7.828 15.200 1.00 96.88 192 ALA A CA 1
ATOM 1499 C C . ALA A 1 192 ? -10.430 -7.158 16.454 1.00 96.88 192 ALA A C 1
ATOM 1501 O O . ALA A 1 192 ? -10.114 -7.805 17.453 1.00 96.88 192 ALA A O 1
ATOM 1502 N N . GLU A 1 193 ? -10.327 -5.843 16.369 1.00 96.31 193 GLU A N 1
ATOM 1503 C CA . GLU A 1 193 ? -10.021 -4.950 17.471 1.00 96.31 193 GLU A CA 1
ATOM 1504 C C . GLU A 1 193 ? -11.232 -4.054 17.711 1.00 96.31 193 GLU A C 1
ATOM 1506 O O . GLU A 1 193 ? -11.840 -3.566 16.756 1.00 96.31 193 GLU A O 1
ATOM 1511 N N . GLN A 1 194 ? -11.563 -3.806 18.975 1.00 95.75 194 GLN A N 1
ATOM 1512 C CA . GLN A 1 194 ? -12.640 -2.893 19.334 1.00 95.75 194 GLN A CA 1
ATOM 1513 C C . GLN A 1 194 ? -12.196 -1.936 20.427 1.00 95.75 194 GLN A C 1
ATOM 1515 O O . GLN A 1 194 ? -11.650 -2.360 21.443 1.00 95.75 194 GLN A O 1
ATOM 1520 N N . PHE A 1 195 ? -12.460 -0.655 20.216 1.00 94.31 195 PHE A N 1
ATOM 1521 C CA . PHE A 1 195 ? -12.204 0.418 21.163 1.00 94.31 195 PHE A CA 1
ATOM 1522 C C . PHE A 1 195 ? -13.539 0.986 21.624 1.00 94.31 195 PHE A C 1
ATOM 1524 O O . PHE A 1 195 ? -14.435 1.162 20.803 1.00 94.31 195 PHE A O 1
ATOM 1531 N N . PHE A 1 196 ? -13.656 1.283 22.913 1.00 91.38 196 PHE A N 1
ATOM 1532 C CA . PHE A 1 196 ? -14.819 1.926 23.512 1.00 91.38 196 PHE A CA 1
ATOM 1533 C C . PHE A 1 196 ? -14.387 3.128 24.338 1.00 91.38 196 PHE A C 1
ATOM 1535 O O . PHE A 1 196 ? -13.362 3.069 25.020 1.00 91.38 196 PHE A O 1
ATOM 1542 N N . THR A 1 197 ? -15.216 4.164 24.335 1.00 89.25 197 THR A N 1
ATOM 1543 C CA . THR A 1 197 ? -15.187 5.283 25.282 1.00 89.25 197 THR A CA 1
ATOM 1544 C C . THR A 1 197 ? -16.539 5.365 25.981 1.00 89.25 197 THR A C 1
ATOM 1546 O O . THR A 1 197 ? -17.577 5.152 25.353 1.00 89.25 197 THR A O 1
ATOM 1549 N N . VAL A 1 198 ? -16.531 5.627 27.289 1.00 83.81 198 VAL A N 1
ATOM 1550 C CA . VAL A 1 198 ? -17.747 5.633 28.120 1.00 83.81 198 VAL A CA 1
ATOM 1551 C C . VAL A 1 198 ? -18.264 7.052 28.361 1.00 83.81 198 VAL A C 1
ATOM 1553 O O . VAL A 1 198 ? -19.457 7.280 28.185 1.00 83.81 198 VAL A O 1
ATOM 1556 N N . ASP A 1 199 ? -17.387 8.002 28.706 1.00 80.25 199 ASP A N 1
ATOM 1557 C CA . ASP A 1 199 ? -17.786 9.381 29.052 1.00 80.25 199 ASP A CA 1
ATOM 1558 C C . ASP A 1 199 ? -18.377 10.138 27.858 1.00 80.25 199 ASP A C 1
ATOM 1560 O O . ASP A 1 199 ? -19.465 10.703 27.941 1.00 80.25 199 ASP A O 1
ATOM 1564 N N . THR A 1 200 ? -17.674 10.095 26.725 1.00 82.81 200 THR A N 1
ATOM 1565 C CA . THR A 1 200 ? -18.229 10.419 25.409 1.00 82.81 200 THR A CA 1
ATOM 1566 C C . THR A 1 200 ? -18.484 9.082 24.722 1.00 82.81 200 THR A C 1
ATOM 1568 O O . THR A 1 200 ? -17.520 8.495 24.214 1.00 82.81 200 THR A O 1
ATOM 1571 N N . PRO A 1 201 ? -19.723 8.550 24.751 1.00 87.50 201 PRO A N 1
ATOM 1572 C CA . PRO A 1 201 ? -20.006 7.222 24.238 1.00 87.50 201 PRO A CA 1
ATOM 1573 C C . PRO A 1 201 ? -19.580 7.110 22.785 1.00 87.50 201 PRO A C 1
ATOM 1575 O O . PRO A 1 201 ? -20.041 7.866 21.934 1.00 87.50 201 PRO A O 1
ATOM 1578 N N . GLY A 1 202 ? -18.722 6.142 22.512 1.00 90.19 202 GLY A N 1
ATOM 1579 C CA . GLY A 1 202 ? -18.250 5.865 21.170 1.00 90.19 202 GLY A CA 1
ATOM 1580 C C . GLY A 1 202 ? -17.686 4.464 21.105 1.00 90.19 202 GLY A C 1
ATOM 1581 O O . GLY A 1 202 ? -17.217 3.915 22.110 1.00 90.19 202 GLY A O 1
ATOM 1582 N N . PHE A 1 203 ? -17.696 3.892 19.909 1.00 93.25 203 PHE A N 1
ATOM 1583 C CA . PHE A 1 203 ? -16.895 2.709 19.642 1.00 93.25 203 PHE A CA 1
ATOM 1584 C C . PHE A 1 203 ? -16.288 2.749 18.247 1.00 93.25 203 PHE A C 1
ATOM 1586 O O . PHE A 1 203 ? -16.837 3.341 17.321 1.00 93.25 203 PHE A O 1
ATOM 1593 N N . LEU A 1 204 ? -15.160 2.067 18.106 1.00 95.81 204 LEU A N 1
ATOM 1594 C CA . LEU A 1 204 ? -14.542 1.778 16.825 1.00 95.81 204 LEU A CA 1
ATOM 1595 C C . LEU A 1 204 ? -14.235 0.291 16.777 1.00 95.81 204 LEU A C 1
ATOM 1597 O O . LEU A 1 204 ? -13.439 -0.208 17.571 1.00 95.81 204 LEU A O 1
ATOM 1601 N N . TRP A 1 205 ? -14.854 -0.404 15.835 1.00 96.56 205 TRP A N 1
ATOM 1602 C CA . TRP A 1 205 ? -14.595 -1.805 15.551 1.00 96.56 205 TRP A CA 1
ATOM 1603 C C . TRP A 1 205 ? -13.884 -1.930 14.210 1.00 96.56 205 TRP A C 1
ATOM 1605 O O . TRP A 1 205 ? -14.336 -1.388 13.201 1.00 96.56 205 TRP A O 1
ATOM 1615 N N . VAL A 1 206 ? -12.759 -2.637 14.198 1.00 97.12 206 VAL A N 1
ATOM 1616 C CA . VAL A 1 206 ? -11.939 -2.861 13.006 1.00 97.12 206 VAL A CA 1
ATOM 1617 C C . VAL A 1 206 ? -11.708 -4.351 12.871 1.00 97.12 206 VAL A C 1
ATOM 1619 O O . VAL A 1 206 ? -11.233 -4.991 13.804 1.00 97.12 206 VAL A O 1
ATOM 1622 N N . ALA A 1 207 ? -12.007 -4.900 11.701 1.00 96.06 207 ALA A N 1
ATOM 1623 C CA . ALA A 1 207 ? -11.916 -6.326 11.447 1.00 96.06 207 ALA A CA 1
ATOM 1624 C C . ALA A 1 207 ? -11.087 -6.644 10.212 1.00 96.06 207 ALA A C 1
ATOM 1626 O O . ALA A 1 207 ? -11.164 -5.969 9.185 1.00 96.06 207 ALA A O 1
ATOM 1627 N N . GLN A 1 208 ? -10.347 -7.741 10.300 1.00 95.62 208 GLN A N 1
ATOM 1628 C CA . GLN A 1 208 ? -9.680 -8.374 9.181 1.00 95.62 208 GLN A CA 1
ATOM 1629 C C . GLN A 1 208 ? -10.249 -9.776 8.991 1.00 95.62 208 GLN A C 1
ATOM 1631 O O . GLN A 1 208 ? -10.122 -10.651 9.847 1.00 95.62 208 GLN A O 1
ATOM 1636 N N . VAL A 1 209 ? -10.878 -9.977 7.840 1.00 95.38 209 VAL A N 1
ATOM 1637 C CA . VAL A 1 209 ? -11.557 -11.212 7.464 1.00 95.38 209 VAL A CA 1
ATOM 1638 C C . VAL A 1 209 ? -10.735 -11.928 6.411 1.00 95.38 209 VAL A C 1
ATOM 1640 O O . VAL A 1 209 ? -10.344 -11.331 5.407 1.00 95.38 209 VAL A O 1
ATOM 1643 N N . GLN A 1 210 ? -10.511 -13.223 6.594 1.00 95.06 210 GLN A N 1
ATOM 1644 C CA . GLN A 1 210 ? -9.930 -14.072 5.563 1.00 95.06 210 GLN A CA 1
ATOM 1645 C C . GLN A 1 210 ? -11.050 -14.693 4.721 1.00 95.06 210 GLN A C 1
ATOM 1647 O O . GLN A 1 210 ? -11.566 -15.757 5.055 1.00 95.06 210 GLN A O 1
ATOM 1652 N N . ALA A 1 211 ? -11.432 -14.022 3.632 1.00 92.56 211 ALA A N 1
ATOM 1653 C CA . ALA A 1 211 ? -12.551 -14.459 2.797 1.00 92.56 211 ALA A CA 1
ATOM 1654 C C . ALA A 1 211 ? -12.207 -15.649 1.893 1.00 92.56 211 ALA A C 1
ATOM 1656 O O . ALA A 1 211 ? -13.032 -16.532 1.680 1.00 92.56 211 ALA A O 1
ATOM 1657 N N . ALA A 1 212 ? -10.978 -15.690 1.381 1.00 90.75 212 ALA A N 1
ATOM 1658 C CA . ALA A 1 212 ? -10.431 -16.819 0.636 1.00 90.75 212 ALA A CA 1
ATOM 1659 C C . ALA A 1 212 ? -8.894 -16.816 0.753 1.00 90.75 212 ALA A C 1
ATOM 1661 O O . ALA A 1 212 ? -8.314 -15.846 1.256 1.00 90.75 212 ALA A O 1
ATOM 1662 N N . PRO A 1 213 ? -8.180 -17.858 0.288 1.00 88.56 213 PRO A N 1
ATOM 1663 C CA . PRO A 1 213 ? -6.728 -17.787 0.163 1.00 88.56 213 PRO A CA 1
ATOM 1664 C C . PRO A 1 213 ? -6.319 -16.547 -0.645 1.00 88.56 213 PRO A C 1
ATOM 1666 O O . PRO A 1 213 ? -6.785 -16.360 -1.764 1.00 88.56 213 PRO A O 1
ATOM 1669 N N . MET A 1 214 ? -5.451 -15.705 -0.074 1.00 84.56 214 MET A N 1
ATOM 1670 C CA . MET A 1 214 ? -4.985 -14.430 -0.652 1.00 84.56 214 MET A CA 1
ATOM 1671 C C . MET A 1 214 ? -6.031 -13.305 -0.767 1.00 84.56 214 MET A C 1
ATOM 1673 O O . MET A 1 214 ? -5.673 -12.217 -1.216 1.00 84.56 214 MET A O 1
ATOM 1677 N N . VAL A 1 215 ? -7.281 -13.523 -0.349 1.00 89.12 215 VAL A N 1
ATOM 1678 C CA . VAL A 1 215 ? -8.347 -12.511 -0.399 1.00 89.12 215 VAL A CA 1
ATOM 1679 C C . VAL A 1 215 ? -8.773 -12.158 1.017 1.00 89.12 215 VAL A C 1
ATOM 1681 O O . VAL A 1 215 ? -9.288 -12.996 1.761 1.00 89.12 215 VAL A O 1
ATOM 1684 N N . HIS A 1 216 ? -8.575 -10.893 1.372 1.00 90.56 216 HIS A N 1
ATOM 1685 C CA . HIS A 1 216 ? -8.949 -10.348 2.667 1.00 90.56 216 HIS A CA 1
ATOM 1686 C C . HIS A 1 216 ? -10.049 -9.303 2.501 1.00 90.56 216 HIS A C 1
ATOM 1688 O 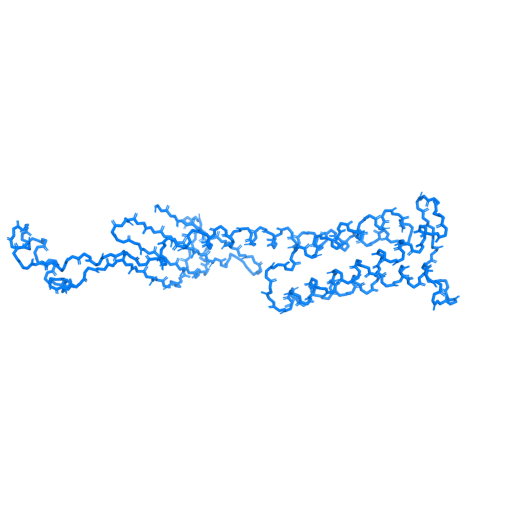O . HIS A 1 216 ? -10.029 -8.537 1.539 1.00 90.56 216 HIS A O 1
ATOM 1694 N N . LEU A 1 217 ? -10.981 -9.258 3.452 1.00 92.56 217 LEU A N 1
ATOM 1695 C CA . LEU A 1 217 ? -11.918 -8.146 3.594 1.00 92.56 217 LEU A CA 1
ATOM 1696 C C . LEU A 1 217 ? -11.533 -7.357 4.841 1.00 92.56 217 LEU A C 1
ATOM 1698 O O . LEU A 1 217 ? -11.286 -7.939 5.899 1.00 92.56 217 LEU A O 1
ATOM 1702 N N . ALA A 1 218 ? -11.483 -6.038 4.705 1.00 93.38 218 ALA A N 1
ATOM 1703 C CA . ALA A 1 218 ? -11.320 -5.130 5.826 1.00 93.38 218 ALA A CA 1
ATOM 1704 C C . ALA A 1 218 ? -12.700 -4.587 6.217 1.00 93.38 218 ALA A C 1
ATOM 1706 O O . ALA A 1 218 ? -13.435 -4.082 5.369 1.00 93.38 218 ALA A O 1
ATOM 1707 N N . GLY A 1 219 ? -13.063 -4.738 7.487 1.00 93.19 219 GLY A N 1
ATOM 1708 C CA . GLY A 1 219 ? -14.312 -4.253 8.062 1.00 93.19 219 GLY A CA 1
ATOM 1709 C C . GLY A 1 219 ? -14.051 -3.105 9.027 1.00 93.19 219 GLY A C 1
ATOM 1710 O O . GLY A 1 219 ? -13.042 -3.100 9.733 1.00 93.19 219 GLY A O 1
ATOM 1711 N N . ARG A 1 220 ? -14.959 -2.132 9.054 1.00 95.44 220 ARG A N 1
ATOM 1712 C CA . ARG A 1 220 ? -14.926 -1.005 9.986 1.00 95.44 220 ARG A CA 1
ATOM 1713 C C . ARG A 1 220 ? -16.348 -0.607 10.345 1.00 95.44 220 ARG A C 1
ATOM 1715 O O . ARG A 1 220 ? -17.145 -0.373 9.438 1.00 95.44 220 ARG A O 1
ATOM 1722 N N . ASP A 1 221 ? -16.621 -0.480 11.635 1.00 95.12 221 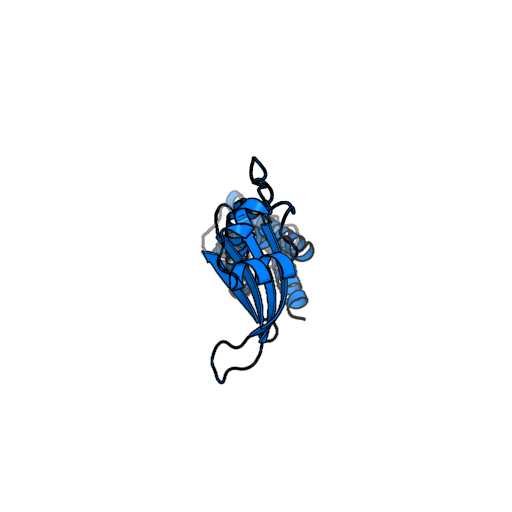ASP A N 1
ATOM 1723 C CA . ASP A 1 221 ? -17.888 0.021 12.162 1.00 95.12 221 ASP A CA 1
ATOM 1724 C C . ASP A 1 221 ? -17.642 1.010 13.312 1.00 95.12 221 ASP A C 1
ATOM 1726 O O . ASP A 1 221 ? -16.641 0.889 14.025 1.00 95.12 221 ASP A O 1
ATOM 1730 N N . LYS A 1 222 ? -18.504 2.023 13.445 1.00 93.62 222 LYS A N 1
ATOM 1731 C CA . LYS A 1 222 ? -18.411 3.058 14.488 1.00 93.62 222 LYS A CA 1
ATOM 1732 C C . LYS A 1 222 ? -19.758 3.736 14.749 1.00 93.62 222 LYS A C 1
ATOM 1734 O O . LYS A 1 222 ? -20.569 3.833 13.827 1.00 93.62 222 LYS A O 1
ATOM 1739 N N . TYR A 1 223 ? -19.925 4.310 15.941 1.00 84.31 223 TYR A N 1
ATOM 1740 C CA . TYR A 1 223 ? -20.903 5.368 16.232 1.00 84.31 223 TYR A CA 1
ATOM 1741 C C . TYR A 1 223 ? -20.245 6.485 17.041 1.00 84.31 223 TYR A C 1
ATOM 1743 O O . TYR A 1 223 ? -19.279 6.178 17.782 1.00 84.31 223 TYR A O 1
#

InterPro domains:
  IPR046674 Protein of unknown function DUF6544 [PF20181] (142-223)

pLDDT: mean 93.09, std 6.8, range [63.0, 98.81]

Secondary structure (DSSP, 8-state):
-HHHHHHHHHHHHHHHHHHHHHHHTT--SS--S----SS---HHHHHHHHHHHHHHHHHHHHHHHHHHTT-TTHHHHHHHHHHHHHHHHHHTHHHHTTHHHHHHHHHHHHHHHHHHHHHHHHHHHHHGGGGSPPSSPPPP--HHHHHTS-HHHHHHHHHTT-TTSPPP-EEEEEEEEEE-SSTTSPPEEEEEEEEEETTTTEEEEEEEEEEETTEEEEEEEE-

Foldseek 3Di:
DVLVVLLCLLLVLLVVLLVLLCVLVVVDPDCPAPLDFPDDDDNVRSNVLSVLSNLLSVLSVQLSVCVVVVNLCSLVSLVVSLVSLVVSCNGRVVGRVVSVVSSVVSVVVSVVSVVVVVVVVVLVVVCVVLPDDPPDFDFQAAPVNLVPDPPVSSVVCVVVVRHRHTDDAKDKDWDWDWDAPDPPGDTWTKIKIKMAGDVPGKMWIWMWTCPDVVDIDIDIDMD